Protein AF-0000000085168823 (afdb_homodimer)

Organism: Herbaspirillum seropedicae (strain SmR1) (NCBI:txid757424)

Radius of gyration: 18.85 Å; Cα contacts (8 Å, |Δi|>4): 279; chains: 2; bounding box: 40×64×38 Å

Sequence (236 aa):
MGKNKRPADIYLRFLQLAEALRGLPALPSLDPLEDRILAFIARAGQEQQRLSVRDLMAQSEFGSPAMLHTRLKSMREKGWIVLADTEDPRRKQVELSQAAWLHFDKLSKCLVQATRDKMGKNKRPADIYLRFLQLAEALRGLPALPSLDPLEDRILAFIARAGQEQQRLSVRDLMAQSEFGSPAMLHTRLKSMREKGWIVLADTEDPRRKQVELSQAAWLHFDKLSKCLVQATRDK

Secondary structure (DSSP, 8-state):
------THHHHHHHHHHHHHHHTSTTSPPPPHHHHHHHHHHHHHHHTT---BHHHHHT-GGG--HHHHHHHHHHHHHHTSEEEEE-SSTT-EEEEE-HHHHHHHHHHHHHHHHHHH--/------THHHHHHHHHHHHHHHTSTTSPPPPHHHHHHHHHHHHHHHTT---BHHHHHT-GGG--HHHHHHHHHHHHHHTSEEEEE-SSTT-EEEEE-HHHHHHHHHHHHHHHHHHH--

Structure (mmCIF, N/CA/C/O backbone):
data_AF-0000000085168823-model_v1
#
loop_
_entity.id
_entity.type
_entity.pdbx_desc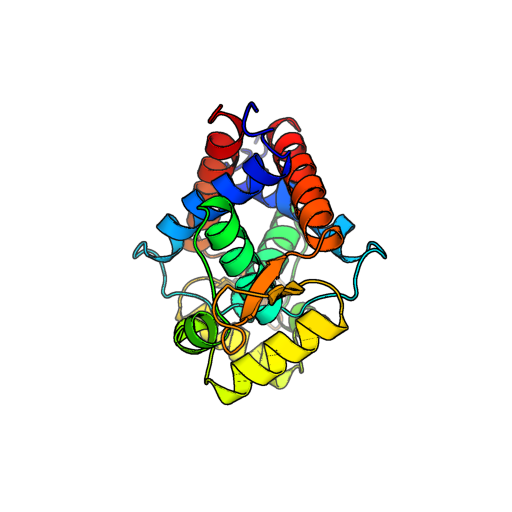ription
1 polymer 'MarR family transcriptional regulator'
#
loop_
_atom_site.group_PDB
_atom_site.id
_atom_site.type_symbol
_atom_site.label_atom_id
_atom_site.label_alt_id
_atom_site.label_comp_id
_atom_site.label_asym_id
_atom_site.label_entity_id
_atom_site.label_seq_id
_atom_site.pdbx_PDB_ins_code
_atom_site.Cartn_x
_atom_site.Cartn_y
_atom_site.Cartn_z
_atom_site.occupancy
_atom_site.B_iso_or_equiv
_atom_site.auth_seq_id
_atom_site.auth_comp_id
_atom_site.auth_asym_id
_atom_site.auth_atom_id
_atom_site.pdbx_PDB_model_num
ATOM 1 N N . MET A 1 1 ? 18.828 26.891 6.582 1 28.36 1 MET A N 1
ATOM 2 C CA . MET A 1 1 ? 18.734 25.688 7.402 1 28.36 1 MET A CA 1
ATOM 3 C C . MET A 1 1 ? 18.531 24.453 6.531 1 28.36 1 MET A C 1
ATOM 5 O O . MET A 1 1 ? 17.656 24.422 5.676 1 28.36 1 MET A O 1
ATOM 9 N N . GLY A 1 2 ? 19.516 23.766 6.23 1 36.59 2 GLY A N 1
ATOM 10 C CA . GLY A 1 2 ? 19.594 22.688 5.258 1 36.59 2 GLY A CA 1
ATOM 11 C C . GLY A 1 2 ? 18.422 21.734 5.32 1 36.59 2 GLY A C 1
ATOM 12 O O . GLY A 1 2 ? 17.984 21.359 6.406 1 36.59 2 GLY A O 1
ATOM 13 N N . LYS A 1 3 ? 17.438 21.844 4.484 1 44.84 3 LYS A N 1
ATOM 14 C CA . LYS A 1 3 ? 16.234 21.031 4.527 1 44.84 3 LYS A CA 1
ATOM 15 C C . LYS A 1 3 ? 16.531 19.641 5.07 1 44.84 3 LYS A C 1
ATOM 17 O O . LYS A 1 3 ? 17.312 18.891 4.48 1 44.84 3 LYS A O 1
ATOM 22 N N . ASN A 1 4 ? 16.844 19.484 6.258 1 46.94 4 ASN A N 1
ATOM 23 C CA . ASN A 1 4 ? 17.141 18.25 6.965 1 46.94 4 ASN A CA 1
ATOM 24 C C . ASN A 1 4 ? 16.312 17.078 6.43 1 46.94 4 ASN A C 1
ATOM 26 O O . ASN A 1 4 ? 15.086 17.078 6.559 1 46.94 4 ASN A O 1
ATOM 30 N N . LYS A 1 5 ? 16.781 16.5 5.34 1 60.81 5 LYS A N 1
ATOM 31 C CA . LYS A 1 5 ? 16.219 15.344 4.656 1 60.81 5 LYS A CA 1
ATOM 32 C C . LYS A 1 5 ? 15.742 14.289 5.652 1 60.81 5 LYS A C 1
ATOM 34 O O . LYS A 1 5 ? 16.531 13.781 6.453 1 60.81 5 LYS A O 1
ATOM 39 N N . ARG A 1 6 ? 14.508 14.359 5.992 1 71.31 6 ARG A N 1
ATOM 40 C CA . ARG A 1 6 ? 13.977 13.344 6.895 1 71.31 6 ARG A CA 1
ATOM 41 C C . ARG A 1 6 ? 14.094 11.953 6.285 1 71.31 6 ARG A C 1
ATOM 43 O O . ARG A 1 6 ? 14.039 11.797 5.062 1 71.31 6 ARG A O 1
ATOM 50 N N . PRO A 1 7 ? 14.648 10.977 7.07 1 71.38 7 PRO A N 1
ATOM 51 C CA . PRO A 1 7 ? 14.68 9.586 6.609 1 71.38 7 PRO A CA 1
ATOM 52 C C . PRO A 1 7 ? 13.398 9.18 5.875 1 71.38 7 PRO A C 1
ATOM 54 O O . PRO A 1 7 ? 13.453 8.414 4.914 1 71.38 7 PRO A O 1
ATOM 57 N N . ALA A 1 8 ? 12.391 9.891 6.133 1 82.62 8 ALA A N 1
ATOM 58 C CA . ALA A 1 8 ? 11.125 9.602 5.473 1 82.62 8 ALA A CA 1
ATOM 59 C C . ALA A 1 8 ? 11.203 9.906 3.979 1 82.62 8 ALA A C 1
ATOM 61 O O . ALA A 1 8 ? 10.391 9.406 3.195 1 82.62 8 ALA A O 1
ATOM 62 N N . ASP A 1 9 ? 12.227 10.555 3.623 1 88.88 9 ASP A N 1
ATOM 63 C CA . ASP A 1 9 ? 12.336 11.047 2.254 1 88.88 9 ASP A CA 1
ATOM 64 C C . ASP A 1 9 ? 12.539 9.898 1.27 1 88.88 9 ASP A C 1
ATOM 66 O O . ASP A 1 9 ? 12.023 9.938 0.151 1 88.88 9 ASP A O 1
ATOM 70 N N . ILE A 1 10 ? 13.211 8.875 1.727 1 93.56 10 ILE A N 1
ATOM 71 C CA . ILE A 1 10 ? 13.5 7.773 0.808 1 93.56 10 ILE A CA 1
ATOM 72 C C . ILE A 1 10 ? 12.203 7.039 0.461 1 93.56 10 ILE A C 1
ATOM 74 O O . ILE A 1 10 ? 11.945 6.75 -0.708 1 93.56 10 ILE A O 1
ATOM 78 N N . TYR A 1 11 ? 11.438 6.762 1.446 1 95.5 11 TYR A N 1
ATOM 79 C CA . TYR A 1 11 ? 10.18 6.062 1.217 1 95.5 11 TYR A CA 1
ATOM 80 C C . TYR A 1 11 ? 9.227 6.91 0.381 1 95.5 11 TYR A C 1
ATOM 82 O O . TYR A 1 11 ? 8.523 6.387 -0.49 1 95.5 11 TYR A O 1
ATOM 90 N N . LEU A 1 12 ? 9.188 8.18 0.653 1 94.31 12 LEU A N 1
ATOM 91 C CA . LEU A 1 12 ? 8.281 9.055 -0.09 1 94.31 12 LEU A CA 1
ATOM 92 C C . LEU A 1 12 ? 8.719 9.172 -1.546 1 94.31 12 LEU A C 1
ATOM 94 O O . LEU A 1 12 ? 7.883 9.297 -2.441 1 94.31 12 LEU A O 1
ATOM 98 N N . ARG A 1 13 ? 10.008 9.133 -1.802 1 93.94 13 ARG A N 1
ATOM 99 C CA . ARG A 1 13 ? 10.5 9.086 -3.174 1 93.94 13 ARG A CA 1
ATOM 100 C C . ARG A 1 13 ? 10.047 7.809 -3.877 1 93.94 13 ARG A C 1
ATOM 102 O O . ARG A 1 13 ? 9.648 7.844 -5.043 1 93.94 13 ARG A O 1
ATOM 109 N N . PHE A 1 14 ? 10.172 6.738 -3.131 1 96.06 14 PHE A N 1
ATOM 110 C CA . PHE A 1 14 ? 9.672 5.48 -3.678 1 96.06 14 PHE A CA 1
ATOM 111 C C . PHE A 1 14 ? 8.203 5.602 -4.059 1 96.06 14 PHE A C 1
ATOM 113 O O . PHE A 1 14 ? 7.797 5.172 -5.145 1 96.06 14 PHE A O 1
ATOM 120 N N . LEU A 1 15 ? 7.402 6.168 -3.178 1 94.5 15 LEU A N 1
ATOM 121 C CA . LEU A 1 15 ? 5.973 6.32 -3.434 1 94.5 15 LEU A CA 1
ATOM 122 C C . LEU A 1 15 ? 5.73 7.145 -4.695 1 94.5 15 LEU A C 1
ATOM 124 O O . LEU A 1 15 ? 4.828 6.836 -5.477 1 94.5 15 LEU A O 1
ATOM 128 N N . GLN A 1 16 ? 6.5 8.125 -4.883 1 91.69 16 GLN A N 1
ATOM 129 C CA . GLN A 1 16 ? 6.379 8.977 -6.062 1 91.69 16 GLN A CA 1
ATOM 130 C C . GLN A 1 16 ? 6.699 8.203 -7.336 1 91.69 16 GLN A C 1
ATOM 132 O O . GLN A 1 16 ? 5.969 8.297 -8.328 1 91.69 16 GLN A O 1
ATOM 137 N N . LEU A 1 17 ? 7.742 7.445 -7.27 1 92.38 17 LEU A N 1
ATOM 138 C CA . LEU A 1 17 ? 8.148 6.648 -8.422 1 92.38 17 LEU A CA 1
ATOM 139 C C . LEU A 1 17 ? 7.117 5.562 -8.719 1 92.38 17 LEU A C 1
ATOM 141 O O . LEU A 1 17 ? 6.793 5.305 -9.883 1 92.38 17 LEU A O 1
ATOM 145 N N . ALA A 1 18 ? 6.59 4.945 -7.645 1 92.75 18 ALA A N 1
ATOM 146 C CA . ALA A 1 18 ? 5.613 3.867 -7.785 1 92.75 18 ALA A CA 1
ATOM 147 C C . ALA A 1 18 ? 4.285 4.395 -8.32 1 92.75 18 ALA A C 1
ATOM 149 O O . ALA A 1 18 ? 3.566 3.682 -9.023 1 92.75 18 ALA A O 1
ATOM 150 N N . GLU A 1 19 ? 3.924 5.648 -7.988 1 87.62 19 GLU A N 1
ATOM 151 C CA . GLU A 1 19 ? 2.684 6.25 -8.461 1 87.62 19 GLU A CA 1
ATOM 152 C C . GLU A 1 19 ? 2.67 6.355 -9.984 1 87.62 19 GLU A C 1
ATOM 154 O O . GLU A 1 19 ? 1.621 6.199 -10.617 1 87.62 19 GLU A O 1
ATOM 159 N N . ALA A 1 20 ? 3.742 6.586 -10.523 1 81.81 20 ALA A N 1
ATOM 160 C CA . ALA A 1 20 ? 3.859 6.688 -11.977 1 81.81 20 ALA A CA 1
ATOM 161 C C . ALA A 1 20 ? 3.551 5.352 -12.648 1 81.81 20 ALA A C 1
ATOM 163 O O . ALA A 1 20 ? 3.102 5.316 -13.797 1 81.81 20 ALA A O 1
ATOM 164 N N . LEU A 1 21 ? 3.695 4.258 -11.867 1 84.25 21 LEU A N 1
ATOM 165 C CA . LEU A 1 21 ? 3.436 2.924 -12.398 1 84.25 21 LEU A CA 1
ATOM 166 C C . LEU A 1 21 ? 1.939 2.625 -12.414 1 84.25 21 LEU A C 1
ATOM 168 O O . LEU A 1 21 ? 1.467 1.826 -13.227 1 84.25 21 LEU A O 1
ATOM 172 N N . ARG A 1 22 ? 1.152 3.182 -11.43 1 75 22 ARG A N 1
ATOM 173 C CA . ARG A 1 22 ? -0.281 2.928 -11.328 1 75 22 ARG A CA 1
ATOM 174 C C . ARG A 1 22 ? -1.002 3.359 -12.602 1 75 22 ARG A C 1
ATOM 176 O O . ARG A 1 22 ? -2.029 2.783 -12.969 1 75 22 ARG A O 1
ATOM 183 N N . GLY A 1 23 ? -0.487 4.176 -13.359 1 66.62 23 GLY A N 1
ATOM 184 C CA . GLY A 1 23 ? -1.082 4.668 -14.594 1 66.62 23 GLY A CA 1
ATOM 185 C C . GLY A 1 23 ? -0.667 3.867 -15.812 1 66.62 23 GLY A C 1
ATOM 186 O O . GLY A 1 23 ? -1.175 4.094 -16.906 1 66.62 23 GLY A O 1
ATOM 187 N N . LEU A 1 24 ? 0.184 3.025 -15.539 1 66.19 24 LEU A N 1
ATOM 188 C CA . LEU A 1 24 ? 0.707 2.338 -16.719 1 66.19 24 LEU A CA 1
ATOM 189 C C . LEU A 1 24 ? -0.168 1.145 -17.078 1 66.19 24 LEU A C 1
ATOM 191 O O . LEU A 1 24 ? -0.741 0.497 -16.203 1 66.19 24 LEU A O 1
ATOM 195 N N . PRO A 1 25 ? -0.48 0.997 -18.375 1 62.34 25 PRO A N 1
ATOM 196 C CA . PRO A 1 25 ? -1.461 0.155 -19.062 1 62.34 25 PRO A CA 1
ATOM 197 C C . PRO A 1 25 ? -1.322 -1.323 -18.703 1 62.34 25 PRO A C 1
ATOM 199 O O . PRO A 1 25 ? -2.113 -2.15 -19.172 1 62.34 25 PRO A O 1
ATOM 202 N N . ALA A 1 26 ? -0.456 -1.839 -17.922 1 72.12 26 ALA A N 1
ATOM 203 C CA . ALA A 1 26 ? -0.356 -3.291 -18.031 1 72.12 26 ALA A CA 1
ATOM 204 C C . ALA A 1 26 ? -1.625 -3.969 -17.531 1 72.12 26 ALA A C 1
ATOM 206 O O . ALA A 1 26 ? -2.178 -4.848 -18.188 1 72.12 26 ALA A O 1
ATOM 207 N N . LEU A 1 27 ? -2.232 -3.582 -16.453 1 88.12 27 LEU A N 1
ATOM 208 C CA . LEU A 1 27 ? -3.443 -4.164 -15.891 1 88.12 27 LEU A CA 1
ATOM 209 C C . LEU A 1 27 ? -4.34 -3.086 -15.289 1 88.12 27 LEU A C 1
ATOM 211 O O . LEU A 1 27 ? -3.854 -2.037 -14.859 1 88.12 27 LEU A O 1
ATOM 215 N N . PRO A 1 28 ? -5.668 -3.361 -15.516 1 92.25 28 PRO A N 1
ATOM 216 C CA . PRO A 1 28 ? -6.566 -2.426 -14.836 1 92.25 28 PRO A CA 1
ATOM 217 C C . PRO A 1 28 ? -6.176 -2.189 -13.383 1 92.25 28 PRO A C 1
ATOM 219 O O . PRO A 1 28 ? -5.68 -3.102 -12.719 1 92.25 28 PRO A O 1
ATOM 222 N N . SER A 1 29 ? -6.441 -0.99 -12.906 1 91.12 29 SER A N 1
ATOM 223 C CA . SER A 1 29 ? -6.027 -0.584 -11.562 1 91.12 29 SER A CA 1
ATOM 224 C C . SER A 1 29 ? -6.75 -1.394 -10.492 1 91.12 29 SER A C 1
ATOM 226 O O . SER A 1 29 ? -7.895 -1.807 -10.688 1 91.12 29 SER A O 1
ATOM 228 N N . LEU A 1 30 ? -6.113 -1.561 -9.344 1 93.19 30 LEU A N 1
ATOM 229 C CA . LEU A 1 30 ? -6.672 -2.217 -8.172 1 93.19 30 LEU A CA 1
ATOM 230 C C . LEU A 1 30 ? -7.145 -1.188 -7.148 1 93.19 30 LEU A C 1
ATOM 232 O O . LEU A 1 30 ? -6.562 -0.107 -7.031 1 93.19 30 LEU A O 1
ATOM 236 N N . ASP A 1 31 ? -8.211 -1.521 -6.508 1 93 31 ASP A N 1
ATOM 237 C CA . ASP A 1 31 ? -8.547 -0.678 -5.363 1 93 31 ASP A CA 1
ATOM 238 C C . ASP A 1 31 ? -7.633 -0.968 -4.176 1 93 31 ASP A C 1
ATOM 240 O O . ASP A 1 31 ? -6.793 -1.869 -4.242 1 93 31 ASP A O 1
ATOM 244 N N . PRO A 1 32 ? -7.703 -0.162 -3.135 1 94.69 32 PRO A N 1
ATOM 245 C CA . PRO A 1 32 ? -6.742 -0.297 -2.035 1 94.69 32 PRO A CA 1
ATOM 246 C C . PRO A 1 32 ? -6.773 -1.682 -1.393 1 94.69 32 PRO A C 1
ATOM 248 O O . PRO A 1 32 ? -5.723 -2.234 -1.057 1 94.69 32 PRO A O 1
ATOM 251 N N . LEU A 1 33 ? -7.926 -2.232 -1.172 1 95.62 33 LEU A N 1
ATOM 252 C CA . LEU A 1 33 ? -8.008 -3.562 -0.578 1 95.62 33 LEU A CA 1
ATOM 253 C C . LEU A 1 33 ? -7.391 -4.609 -1.5 1 95.62 33 LEU A C 1
ATOM 255 O O . LEU A 1 33 ? -6.648 -5.48 -1.047 1 95.62 33 LEU A O 1
ATOM 259 N N . GLU A 1 34 ? -7.672 -4.488 -2.74 1 95.81 34 GLU A N 1
ATOM 260 C CA . GLU A 1 34 ? -7.102 -5.406 -3.721 1 95.81 34 GLU A CA 1
ATOM 261 C C . GLU A 1 34 ? -5.578 -5.328 -3.725 1 95.81 34 GLU A C 1
ATOM 263 O O . GLU A 1 34 ? -4.898 -6.344 -3.879 1 95.81 34 GLU A O 1
ATOM 268 N N . ASP A 1 35 ? -5.086 -4.148 -3.551 1 95 35 ASP A N 1
ATOM 269 C CA . ASP A 1 35 ? -3.639 -3.979 -3.473 1 95 35 ASP A CA 1
ATOM 270 C C . ASP A 1 35 ? -3.059 -4.762 -2.297 1 95 35 ASP A C 1
ATOM 272 O O . ASP A 1 35 ? -2.018 -5.406 -2.428 1 95 35 ASP A O 1
ATOM 276 N N . ARG A 1 36 ? -3.689 -4.676 -1.242 1 95.44 36 ARG A N 1
ATOM 277 C CA . ARG A 1 36 ? -3.232 -5.375 -0.046 1 95.44 36 ARG A CA 1
ATOM 278 C C . ARG A 1 36 ? -3.307 -6.887 -0.233 1 95.44 36 ARG A C 1
ATOM 280 O O . ARG A 1 36 ? -2.41 -7.613 0.195 1 95.44 36 ARG A O 1
ATOM 287 N N . ILE A 1 37 ? -4.391 -7.316 -0.806 1 96.88 37 ILE A N 1
ATOM 288 C CA . ILE A 1 37 ? -4.547 -8.742 -1.071 1 96.88 37 ILE A CA 1
ATOM 289 C C . ILE A 1 37 ? -3.441 -9.219 -2.012 1 96.88 37 ILE A C 1
ATOM 291 O O . ILE A 1 37 ? -2.848 -10.273 -1.799 1 96.88 37 ILE A O 1
ATOM 295 N N . LEU A 1 38 ? -3.146 -8.414 -3.041 1 96.25 38 LEU A N 1
ATOM 296 C CA . LEU A 1 38 ? -2.109 -8.766 -4.004 1 96.25 38 LEU A CA 1
ATOM 297 C C . LEU A 1 38 ? -0.758 -8.922 -3.314 1 96.25 38 LEU A C 1
ATOM 299 O O . LEU A 1 38 ? -0.019 -9.867 -3.6 1 96.25 38 LEU A O 1
ATOM 303 N N . ALA A 1 39 ? -0.453 -8.008 -2.438 1 95.38 39 ALA A N 1
ATOM 304 C CA . ALA A 1 39 ? 0.797 -8.078 -1.686 1 95.38 39 ALA A CA 1
ATOM 305 C C . ALA A 1 39 ? 0.861 -9.352 -0.844 1 95.38 39 ALA A C 1
ATOM 307 O O . ALA A 1 39 ? 1.917 -9.977 -0.737 1 95.38 39 ALA A O 1
ATOM 308 N N . PHE A 1 40 ? -0.226 -9.719 -0.291 1 95.38 40 PHE A N 1
ATOM 309 C CA . PHE A 1 40 ? -0.304 -10.93 0.522 1 95.38 40 PHE A CA 1
ATOM 310 C C . PHE A 1 40 ? -0.03 -12.164 -0.321 1 95.38 40 PHE A C 1
ATOM 312 O O . PHE A 1 40 ? 0.754 -13.031 0.074 1 95.38 40 PHE A O 1
ATOM 319 N N . ILE A 1 41 ? -0.646 -12.203 -1.446 1 96.38 41 ILE A N 1
ATOM 320 C CA . ILE A 1 41 ? -0.464 -13.336 -2.355 1 96.38 41 ILE A CA 1
ATOM 321 C C . ILE A 1 41 ? 0.992 -13.398 -2.809 1 96.38 41 ILE A C 1
ATOM 323 O O . ILE A 1 41 ? 1.583 -14.477 -2.867 1 96.38 41 ILE A O 1
ATOM 327 N N . ALA A 1 42 ? 1.5 -12.258 -3.133 1 95.44 42 ALA A N 1
ATOM 328 C CA . ALA A 1 42 ? 2.883 -12.188 -3.594 1 95.44 42 ALA A CA 1
ATOM 329 C C . ALA A 1 42 ? 3.842 -12.719 -2.535 1 95.44 42 ALA A C 1
ATOM 331 O O . ALA A 1 42 ? 4.75 -13.5 -2.844 1 95.44 42 ALA A O 1
ATOM 332 N N . ARG A 1 43 ? 3.623 -12.328 -1.326 1 93.06 43 ARG A N 1
ATOM 333 C CA . ARG A 1 43 ? 4.48 -12.773 -0.233 1 93.06 43 ARG A CA 1
ATOM 334 C C . ARG A 1 43 ? 4.367 -14.281 -0.025 1 93.06 43 ARG A C 1
ATOM 336 O O . ARG A 1 43 ? 5.371 -14.961 0.203 1 93.06 43 ARG A O 1
ATOM 343 N N . ALA A 1 44 ? 3.16 -14.773 -0.047 1 92.12 44 ALA A N 1
ATOM 344 C CA . ALA A 1 44 ? 2.961 -16.219 0.086 1 92.12 44 ALA A CA 1
ATOM 345 C C . ALA A 1 44 ? 3.688 -16.969 -1.021 1 92.12 44 ALA A C 1
ATOM 347 O O . ALA A 1 44 ? 4.289 -18.031 -0.774 1 92.12 44 ALA A O 1
ATOM 348 N N . GLY A 1 45 ? 3.609 -16.453 -2.236 1 88.19 45 GLY A N 1
ATOM 349 C CA . GLY A 1 45 ? 4.301 -17.062 -3.363 1 88.19 45 GLY A CA 1
ATOM 350 C C . GLY A 1 45 ? 5.812 -17.047 -3.211 1 88.19 45 GLY A C 1
ATOM 351 O O . GLY A 1 45 ? 6.477 -18.031 -3.531 1 88.19 45 GLY A O 1
ATOM 352 N N . GLN A 1 46 ? 6.281 -15.945 -2.777 1 85.19 46 GLN A N 1
ATOM 353 C CA . GLN A 1 46 ? 7.719 -15.836 -2.551 1 85.19 46 GLN A CA 1
ATOM 354 C C . GLN A 1 46 ? 8.203 -16.875 -1.542 1 85.19 46 GLN A C 1
ATOM 356 O O . GLN A 1 46 ? 9.305 -17.406 -1.666 1 85.19 46 GLN A O 1
ATOM 361 N N . GLU A 1 47 ? 7.375 -17.156 -0.556 1 86.31 47 GLU A N 1
ATOM 362 C CA . GLU A 1 47 ? 7.707 -18.125 0.479 1 86.31 47 GLU A CA 1
ATOM 363 C C . GLU A 1 47 ? 7.344 -19.547 0.041 1 86.31 47 GLU A C 1
ATOM 365 O O . GLU A 1 47 ? 7.379 -20.469 0.845 1 86.31 47 GLU A O 1
ATOM 370 N N . GLN A 1 48 ? 6.918 -19.688 -1.152 1 85.38 48 GLN A N 1
ATOM 371 C CA . GLN A 1 48 ? 6.527 -20.969 -1.732 1 85.38 48 GLN A CA 1
ATOM 372 C C . GLN A 1 48 ? 5.398 -21.609 -0.931 1 85.38 48 GLN A C 1
ATOM 374 O O . GLN A 1 48 ? 5.395 -22.828 -0.729 1 85.38 48 GLN A O 1
ATOM 379 N N . GLN A 1 49 ? 4.633 -20.797 -0.423 1 88.06 49 GLN A N 1
ATOM 380 C CA . GLN A 1 49 ? 3.447 -21.281 0.278 1 88.06 49 GLN A CA 1
ATOM 381 C C . GLN A 1 49 ? 2.266 -21.422 -0.676 1 88.06 49 GLN A C 1
ATOM 383 O O . GLN A 1 49 ? 1.979 -20.516 -1.458 1 88.06 49 GLN A O 1
ATOM 388 N N . ARG A 1 50 ? 1.716 -22.578 -0.59 1 87.5 50 ARG A N 1
ATOM 389 C CA . ARG A 1 50 ? 0.493 -22.781 -1.362 1 87.5 50 ARG A CA 1
ATOM 390 C C . ARG A 1 50 ? -0.671 -22 -0.746 1 87.5 50 ARG A C 1
ATOM 392 O O . ARG A 1 50 ? -0.882 -22.062 0.468 1 87.5 50 ARG A O 1
ATOM 399 N N . LEU A 1 51 ? -1.298 -21.234 -1.585 1 93.94 51 LEU A N 1
ATOM 400 C CA . LEU A 1 51 ? -2.422 -20.406 -1.138 1 93.94 51 LEU A CA 1
ATOM 401 C C . LEU A 1 51 ? -3.678 -20.719 -1.945 1 93.94 51 LEU A C 1
ATOM 403 O O . LEU A 1 51 ? -3.771 -20.359 -3.121 1 93.94 51 LEU A O 1
ATOM 407 N N . SER A 1 52 ? -4.594 -21.469 -1.3 1 93.56 52 SER A N 1
ATOM 408 C CA . SER A 1 52 ? -5.855 -21.766 -1.966 1 93.56 52 SER A CA 1
ATOM 409 C C . SER A 1 52 ? -6.863 -20.641 -1.796 1 93.56 52 SER A C 1
ATOM 411 O O . SER A 1 52 ? -6.672 -19.75 -0.962 1 93.56 52 SER A O 1
ATOM 413 N N . VAL A 1 53 ? -7.875 -20.719 -2.615 1 93.5 53 VAL A N 1
ATOM 414 C CA . VAL A 1 53 ? -8.977 -19.766 -2.465 1 93.5 53 VAL A CA 1
ATOM 415 C C . VAL A 1 53 ? -9.531 -19.844 -1.046 1 93.5 53 VAL A C 1
ATOM 417 O O . VAL A 1 53 ? -9.773 -18.812 -0.408 1 93.5 53 VAL A O 1
ATOM 420 N N . ARG A 1 54 ? -9.609 -21.031 -0.542 1 91.88 54 ARG A N 1
ATOM 421 C CA . ARG A 1 54 ? -10.133 -21.25 0.805 1 91.88 54 ARG A CA 1
ATOM 422 C C . ARG A 1 54 ? -9.219 -20.625 1.851 1 91.88 54 ARG A C 1
ATOM 424 O O . ARG A 1 54 ? -9.695 -20.047 2.832 1 91.88 54 ARG A O 1
ATOM 431 N N . ASP A 1 55 ? -7.883 -20.797 1.644 1 93.31 55 ASP A N 1
ATOM 432 C CA . ASP A 1 55 ? -6.91 -20.188 2.541 1 93.31 55 ASP A CA 1
ATOM 433 C C . ASP A 1 55 ? -7.09 -18.672 2.586 1 93.31 55 ASP A C 1
ATOM 435 O O . ASP A 1 55 ? -7.031 -18.062 3.656 1 93.31 55 ASP A O 1
ATOM 439 N N . LEU A 1 56 ? -7.316 -18.031 1.432 1 94.38 56 LEU A N 1
ATOM 440 C CA . LEU A 1 56 ? -7.473 -16.578 1.34 1 94.38 56 LEU A CA 1
ATOM 441 C C . LEU A 1 56 ? -8.773 -16.141 2.002 1 94.38 56 LEU A C 1
ATOM 443 O O . LEU A 1 56 ? -8.789 -15.141 2.729 1 94.38 56 LEU A O 1
ATOM 447 N N . MET A 1 57 ? -9.781 -16.938 1.828 1 93.5 57 MET A N 1
ATOM 448 C CA . MET A 1 57 ? -11.086 -16.578 2.371 1 93.5 57 MET A CA 1
ATOM 449 C C . MET A 1 57 ? -11.086 -16.672 3.895 1 93.5 57 MET A C 1
ATOM 451 O O . MET A 1 57 ? -11.93 -16.062 4.559 1 93.5 57 MET A O 1
ATOM 455 N N . ALA A 1 58 ? -10.117 -17.438 4.426 1 93.81 58 ALA A N 1
ATOM 456 C CA . ALA A 1 58 ? -10.008 -17.609 5.871 1 93.81 58 ALA A CA 1
ATOM 457 C C . ALA A 1 58 ? -9.312 -16.406 6.508 1 93.81 58 ALA A C 1
ATOM 459 O O . ALA A 1 58 ? -9.281 -16.281 7.734 1 93.81 58 ALA A O 1
ATOM 460 N N . GLN A 1 59 ? -8.734 -15.516 5.645 1 94.44 59 GLN A N 1
ATOM 461 C CA . GLN A 1 59 ? -8.07 -14.312 6.148 1 94.44 59 GLN A CA 1
ATOM 462 C C . GLN A 1 59 ? -9.094 -13.227 6.484 1 94.44 59 GLN A C 1
ATOM 464 O O . GLN A 1 59 ? -9.469 -12.438 5.621 1 94.44 59 GLN A O 1
ATOM 469 N N . SER A 1 60 ? -9.406 -13.102 7.746 1 93.44 60 SER A N 1
ATOM 470 C CA . SER A 1 60 ? -10.477 -12.219 8.195 1 93.44 60 SER A CA 1
ATOM 471 C C . SER A 1 60 ? -10.078 -10.75 8.062 1 93.44 60 SER A C 1
ATOM 473 O O . SER A 1 60 ? -10.938 -9.867 7.988 1 93.44 60 SER A O 1
ATOM 475 N N . GLU A 1 61 ? -8.836 -10.492 7.969 1 91.5 61 GLU A N 1
ATOM 476 C CA . GLU A 1 61 ? -8.352 -9.117 7.902 1 91.5 61 GLU A CA 1
ATOM 477 C C . GLU A 1 61 ? -8.734 -8.461 6.582 1 91.5 61 GLU A C 1
ATOM 479 O O . GLU A 1 61 ? -8.711 -7.234 6.461 1 91.5 61 GLU A O 1
ATOM 484 N N . PHE A 1 62 ? -9.164 -9.305 5.598 1 94.62 62 PHE A N 1
ATOM 485 C CA . PHE A 1 62 ? -9.484 -8.758 4.285 1 94.62 62 PHE A CA 1
ATOM 486 C C . PHE A 1 62 ? -10.992 -8.609 4.109 1 94.62 62 PHE A C 1
ATOM 488 O O . PHE A 1 62 ? -11.453 -8.086 3.094 1 94.62 62 PHE A O 1
ATOM 495 N N . GLY A 1 63 ? -11.734 -9.039 5 1 93.88 63 GLY A N 1
ATOM 496 C CA . GLY A 1 63 ? -13.18 -8.93 4.891 1 93.88 63 GLY A CA 1
ATOM 497 C C . GLY A 1 63 ? -13.891 -10.266 5.031 1 93.88 63 GLY A C 1
ATOM 498 O O . GLY A 1 63 ? -13.258 -11.281 5.352 1 93.88 63 GLY A O 1
ATOM 499 N N . SER A 1 64 ? -15.188 -10.211 4.816 1 95.06 64 SER A N 1
ATOM 500 C CA . SER A 1 64 ? -15.984 -11.43 4.867 1 95.06 64 SER A CA 1
ATOM 501 C C . SER A 1 64 ? -15.664 -12.352 3.689 1 95.06 64 SER A C 1
ATOM 503 O O . SER A 1 64 ? -15.195 -11.891 2.65 1 95.06 64 SER A O 1
ATOM 505 N N . PRO A 1 65 ? -15.922 -13.617 3.877 1 94.25 65 PRO A N 1
ATOM 506 C CA . PRO A 1 65 ? -15.703 -14.539 2.758 1 94.25 65 PRO A CA 1
ATOM 507 C C . PRO A 1 65 ? -16.422 -14.094 1.481 1 94.25 65 PRO A C 1
ATOM 509 O O . PRO A 1 65 ? -15.844 -14.172 0.392 1 94.25 65 PRO A O 1
ATOM 512 N N . ALA A 1 66 ? -17.641 -13.602 1.627 1 92.81 66 ALA A N 1
ATOM 513 C CA . ALA A 1 66 ? -18.391 -13.148 0.454 1 92.81 66 ALA A CA 1
ATOM 514 C C . ALA A 1 66 ? -17.688 -11.961 -0.21 1 92.81 66 ALA A C 1
ATOM 516 O O . ALA A 1 66 ? -17.578 -11.906 -1.438 1 92.81 66 ALA A O 1
ATOM 517 N N . MET A 1 67 ? -17.141 -11.008 0.555 1 93.62 67 MET A N 1
ATOM 518 C CA . MET A 1 67 ? -16.422 -9.852 0.041 1 93.62 67 MET A CA 1
ATOM 519 C C . MET A 1 67 ? -15.133 -10.289 -0.654 1 93.62 67 MET A C 1
ATOM 521 O O . MET A 1 67 ? -14.812 -9.797 -1.74 1 93.62 67 MET A O 1
ATOM 525 N N . LEU A 1 68 ? -14.5 -11.227 -0.053 1 95.44 68 LEU A N 1
ATOM 526 C CA . LEU A 1 68 ? -13.234 -11.703 -0.599 1 95.44 68 LEU A CA 1
ATOM 527 C C . LEU A 1 68 ? -13.453 -12.445 -1.913 1 95.44 68 LEU A C 1
ATOM 529 O O . LEU A 1 68 ? -12.656 -12.328 -2.84 1 95.44 68 LEU A O 1
ATOM 533 N N . HIS A 1 69 ? -14.469 -13.227 -1.95 1 94.62 69 HIS A N 1
ATOM 534 C CA . HIS A 1 69 ? -14.773 -13.93 -3.189 1 94.62 69 HIS A CA 1
ATOM 535 C C . HIS A 1 69 ? -14.961 -12.961 -4.348 1 94.62 69 HIS A C 1
ATOM 537 O O . HIS A 1 69 ? -14.414 -13.164 -5.43 1 94.62 69 HIS A O 1
ATOM 543 N N . THR A 1 70 ? -15.727 -11.914 -4.047 1 96.19 70 THR A N 1
ATOM 544 C CA . THR A 1 70 ? -15.984 -10.891 -5.055 1 96.19 70 THR A CA 1
ATOM 545 C C . THR A 1 70 ? -14.688 -10.195 -5.465 1 96.19 70 THR A C 1
ATOM 547 O O . THR A 1 70 ? -14.461 -9.953 -6.648 1 96.19 70 THR A O 1
ATOM 550 N N . ARG A 1 71 ? -13.836 -9.914 -4.539 1 96.75 71 ARG A N 1
ATOM 551 C CA . ARG A 1 71 ? -12.578 -9.234 -4.828 1 96.75 71 ARG A CA 1
ATOM 552 C C . ARG A 1 71 ? -11.633 -10.133 -5.617 1 96.75 71 ARG A C 1
ATOM 554 O O . ARG A 1 71 ? -10.961 -9.68 -6.543 1 96.75 71 ARG A O 1
ATOM 561 N N . LEU A 1 72 ? -11.602 -11.43 -5.27 1 96.88 72 LEU A N 1
ATOM 562 C CA . LEU A 1 72 ? -10.75 -12.367 -6 1 96.88 72 LEU A CA 1
ATOM 563 C C . LEU A 1 72 ? -11.219 -12.516 -7.441 1 96.88 72 LEU A C 1
ATOM 565 O O . LEU A 1 72 ? -10.406 -12.578 -8.359 1 96.88 72 LEU A O 1
ATOM 569 N N . LYS A 1 73 ? -12.508 -12.555 -7.559 1 97.06 73 LYS A N 1
ATOM 570 C CA . LYS A 1 73 ? -13.062 -12.602 -8.906 1 97.06 73 LYS A CA 1
ATOM 571 C C . LYS A 1 73 ? -12.672 -11.367 -9.711 1 97.06 73 LYS A C 1
ATOM 573 O O . LYS A 1 73 ? -12.234 -11.469 -10.859 1 97.06 73 LYS A O 1
ATOM 578 N N . SER A 1 74 ? -12.82 -10.211 -9.156 1 97.44 74 SER A N 1
ATOM 579 C CA . SER A 1 74 ? -12.445 -8.945 -9.789 1 97.44 74 SER A CA 1
ATOM 580 C C . SER A 1 74 ? -10.969 -8.945 -10.18 1 97.44 74 SER A C 1
ATOM 582 O O . SER A 1 74 ? -10.617 -8.586 -11.305 1 97.44 74 SER A O 1
ATOM 584 N N . MET A 1 75 ? -10.125 -9.391 -9.289 1 97 75 MET A N 1
ATOM 585 C CA . MET A 1 75 ? -8.68 -9.406 -9.516 1 97 75 MET A CA 1
ATOM 586 C C . MET A 1 75 ? -8.312 -10.375 -10.633 1 97 75 MET A C 1
ATOM 588 O O . MET A 1 75 ? -7.406 -10.109 -11.422 1 97 75 MET A O 1
ATOM 592 N N . ARG A 1 76 ? -8.977 -11.469 -10.68 1 97.25 76 ARG A N 1
ATOM 593 C CA . ARG A 1 76 ? -8.758 -12.445 -11.742 1 97.25 76 ARG A CA 1
ATOM 594 C C . ARG A 1 76 ? -9.18 -11.875 -13.094 1 97.25 76 ARG A C 1
ATOM 596 O O . ARG A 1 76 ? -8.453 -12 -14.086 1 97.25 76 ARG A O 1
ATOM 603 N N . GLU A 1 77 ? -10.328 -11.234 -13.148 1 97.06 77 GLU A N 1
ATOM 604 C CA . GLU A 1 77 ? -10.836 -10.625 -14.383 1 97.06 77 GLU A CA 1
ATOM 605 C C . GLU A 1 77 ? -9.914 -9.508 -14.867 1 97.06 77 GLU A C 1
ATOM 607 O O . GLU A 1 77 ? -9.742 -9.32 -16.062 1 97.06 77 GLU A O 1
ATOM 612 N N . LYS A 1 78 ? -9.32 -8.797 -13.93 1 95.56 78 LYS A N 1
ATOM 613 C CA . LYS A 1 78 ? -8.406 -7.707 -14.258 1 95.56 78 LYS A CA 1
ATOM 614 C C . LYS A 1 78 ? -7.051 -8.242 -14.719 1 95.56 78 LYS A C 1
ATOM 616 O O . LYS A 1 78 ? -6.234 -7.5 -15.266 1 95.56 78 LYS A O 1
ATOM 621 N N . GLY A 1 79 ? -6.785 -9.547 -14.391 1 96.12 79 GLY A N 1
ATOM 622 C CA . GLY A 1 79 ? -5.582 -10.18 -14.906 1 96.12 79 GLY A CA 1
ATOM 623 C C . GLY A 1 79 ? -4.434 -10.172 -13.914 1 96.12 79 GLY A C 1
ATOM 624 O O . GLY A 1 79 ? -3.293 -10.461 -14.273 1 96.12 79 GLY A O 1
ATOM 625 N N . TRP A 1 80 ? -4.676 -9.883 -12.625 1 96.31 80 TRP A N 1
ATOM 626 C CA . TRP A 1 80 ? -3.619 -9.766 -11.625 1 96.31 80 TRP A CA 1
ATOM 627 C C . TRP A 1 80 ? -3.293 -11.133 -11.023 1 96.31 80 TRP A C 1
ATOM 629 O O . TRP A 1 80 ? -2.166 -11.367 -10.578 1 96.31 80 TRP A O 1
ATOM 639 N N . ILE A 1 81 ? -4.27 -12.008 -10.992 1 97.25 81 ILE A N 1
ATOM 640 C CA . ILE A 1 81 ? -4.059 -13.328 -10.391 1 97.25 81 ILE A CA 1
ATOM 641 C C . ILE A 1 81 ? -4.621 -14.406 -11.32 1 97.25 81 ILE A C 1
ATOM 643 O O . ILE A 1 81 ? -5.438 -14.117 -12.195 1 97.25 81 ILE A O 1
ATOM 647 N N . VAL A 1 82 ? -4.109 -15.578 -11.141 1 96.69 82 VAL A N 1
ATOM 648 C CA . VAL A 1 82 ? -4.578 -16.766 -11.867 1 96.69 82 VAL A CA 1
ATOM 649 C C . VAL A 1 82 ? -4.844 -17.891 -10.891 1 96.69 82 VAL A C 1
ATOM 651 O O . VAL A 1 82 ? -4.27 -17.938 -9.797 1 96.69 82 VAL A O 1
ATOM 654 N N . LEU A 1 83 ? -5.754 -18.719 -11.203 1 93.69 83 LEU A N 1
ATOM 655 C CA . LEU A 1 83 ? -6.02 -19.922 -10.438 1 93.69 83 LEU A CA 1
ATOM 656 C C . LEU A 1 83 ? -5.348 -21.141 -11.086 1 93.69 83 LEU A C 1
ATOM 658 O O . LEU A 1 83 ? -5.688 -21.5 -12.211 1 93.69 83 LEU A O 1
ATOM 662 N N . ALA A 1 84 ? -4.355 -21.625 -10.375 1 90.56 84 ALA A N 1
ATOM 663 C CA . ALA A 1 84 ? -3.6 -22.766 -10.891 1 90.56 84 ALA A CA 1
ATOM 664 C C . ALA A 1 84 ? -4.152 -24.078 -10.352 1 90.56 84 ALA A C 1
ATOM 666 O O . ALA A 1 84 ? -4.645 -24.141 -9.227 1 90.56 84 ALA A O 1
ATOM 667 N N . ASP A 1 85 ? -4.059 -25.094 -11.109 1 85.88 85 ASP A N 1
ATOM 668 C CA . ASP A 1 85 ? -4.535 -26.406 -10.727 1 85.88 85 ASP A CA 1
ATOM 669 C C . ASP A 1 85 ? -3.652 -27.016 -9.641 1 85.88 85 ASP A C 1
ATOM 671 O O . ASP A 1 85 ? -2.461 -26.719 -9.555 1 85.88 85 ASP A O 1
ATOM 675 N N . THR A 1 86 ? -4.293 -27.703 -8.789 1 82.56 86 THR A N 1
ATOM 676 C CA . THR A 1 86 ? -3.564 -28.469 -7.781 1 82.56 86 THR A CA 1
ATOM 677 C C . THR A 1 86 ? -3.74 -29.969 -8.016 1 82.56 86 THR A C 1
ATOM 679 O O . THR A 1 86 ? -4.363 -30.391 -8.992 1 82.56 86 THR A O 1
ATOM 682 N N . GLU A 1 87 ? -2.939 -30.719 -7.176 1 81.56 87 GLU 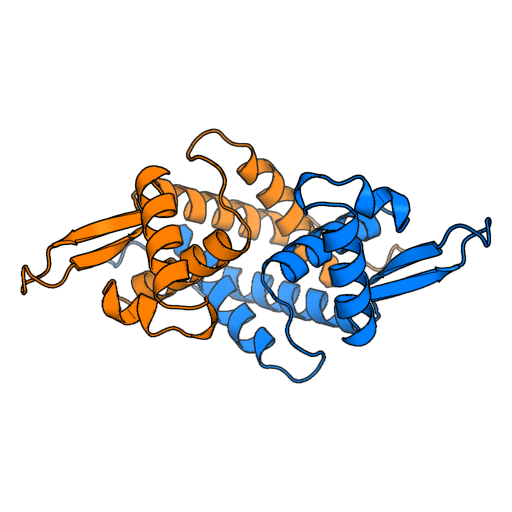A N 1
ATOM 683 C CA . GLU A 1 87 ? -3.129 -32.156 -7.207 1 81.56 87 GLU A CA 1
ATOM 684 C C . GLU A 1 87 ? -4.574 -32.531 -6.902 1 81.56 87 GLU A C 1
ATOM 686 O O . GLU A 1 87 ? -5.09 -33.531 -7.43 1 81.56 87 GLU A O 1
ATOM 691 N N . ASP A 1 88 ? -5.109 -31.812 -6.055 1 77.94 88 ASP A N 1
ATOM 692 C CA . ASP A 1 88 ? -6.543 -31.906 -5.805 1 77.94 88 ASP A CA 1
ATOM 693 C C . ASP A 1 88 ? -7.324 -30.953 -6.699 1 77.94 88 ASP A C 1
ATOM 695 O O . ASP A 1 88 ? -7.293 -29.734 -6.488 1 77.94 88 ASP A O 1
ATOM 699 N N . PRO A 1 89 ? -7.953 -31.547 -7.719 1 73.12 89 PRO A N 1
ATOM 700 C CA . PRO A 1 89 ? -8.641 -30.703 -8.695 1 73.12 89 PRO A CA 1
ATOM 701 C C . PRO A 1 89 ? -9.656 -29.766 -8.047 1 73.12 89 PRO A C 1
ATOM 703 O O . PRO A 1 89 ? -10.023 -28.734 -8.633 1 73.12 89 PRO A O 1
ATOM 706 N N . ARG A 1 90 ? -10.094 -30.188 -6.879 1 76.44 90 ARG A N 1
ATOM 707 C CA . ARG A 1 90 ? -11.094 -29.375 -6.199 1 76.44 90 ARG A CA 1
ATOM 708 C C . ARG A 1 90 ? -10.445 -28.172 -5.508 1 76.44 90 ARG A C 1
ATOM 710 O O . ARG A 1 90 ? -11.125 -27.234 -5.102 1 76.44 90 ARG A O 1
ATOM 717 N N . ARG A 1 91 ? -9.141 -28.203 -5.496 1 84.12 91 ARG A N 1
ATOM 718 C CA . ARG A 1 91 ? -8.422 -27.109 -4.832 1 84.12 91 ARG A CA 1
ATOM 719 C C . ARG A 1 91 ? -7.562 -26.344 -5.828 1 84.12 91 ARG A C 1
ATOM 721 O O . ARG A 1 91 ? -6.715 -26.922 -6.508 1 84.12 91 ARG A O 1
ATOM 728 N N . LYS A 1 92 ? -8.047 -25.078 -6.008 1 90.06 92 LYS A N 1
ATOM 729 C CA . LYS A 1 92 ? -7.23 -24.234 -6.879 1 90.06 92 LYS A CA 1
ATOM 730 C C . LYS A 1 92 ? -6.262 -23.375 -6.066 1 90.06 92 LYS A C 1
ATOM 732 O O . LYS A 1 92 ? -6.605 -22.906 -4.977 1 90.06 92 LYS A O 1
ATOM 737 N N . GLN A 1 93 ? -5.102 -23.219 -6.602 1 93.88 93 GLN A N 1
ATOM 738 C CA . GLN A 1 93 ? -4.105 -22.344 -5.988 1 93.88 93 GLN A CA 1
ATOM 739 C C . GLN A 1 93 ? -4.152 -20.938 -6.598 1 93.88 93 GLN A C 1
ATOM 741 O O . GLN A 1 93 ? -4.285 -20.797 -7.812 1 93.88 93 GLN A O 1
ATOM 746 N N . VAL A 1 94 ? -4.156 -19.969 -5.738 1 96.69 94 VAL A N 1
ATOM 747 C CA . VAL A 1 94 ? -4.125 -18.578 -6.195 1 96.69 94 VAL A CA 1
ATOM 748 C C . VAL A 1 94 ? -2.678 -18.125 -6.395 1 96.69 94 VAL A C 1
ATOM 750 O O . VAL A 1 94 ? -1.856 -18.234 -5.48 1 96.69 94 VAL A O 1
ATOM 753 N N . GLU A 1 95 ? -2.4 -17.656 -7.609 1 95.75 95 GLU A N 1
ATOM 754 C CA . GLU A 1 95 ? -1.054 -17.188 -7.938 1 95.75 95 GLU A CA 1
ATOM 755 C C . GLU A 1 95 ? -1.09 -15.852 -8.664 1 95.75 95 GLU A C 1
ATOM 757 O O . GLU A 1 95 ? -2.1 -15.492 -9.273 1 95.75 95 GLU A O 1
ATOM 762 N N . LEU A 1 96 ? 0.053 -15.164 -8.562 1 95.06 96 LEU A N 1
ATOM 763 C CA . LEU A 1 96 ? 0.191 -13.953 -9.359 1 95.06 96 LEU A CA 1
ATOM 764 C C . LEU A 1 96 ? 0.275 -14.289 -10.844 1 95.06 96 LEU A C 1
ATOM 766 O O . LEU A 1 96 ? 0.894 -15.289 -11.227 1 95.06 96 LEU A O 1
ATOM 770 N N . SER A 1 97 ? -0.374 -13.508 -11.664 1 94.88 97 SER A N 1
ATOM 771 C CA . SER A 1 97 ? -0.138 -13.609 -13.102 1 94.88 97 SER A CA 1
ATOM 772 C C . SER A 1 97 ? 1.27 -13.156 -13.461 1 94.88 97 SER A C 1
ATOM 774 O O . SER A 1 97 ? 1.961 -12.539 -12.648 1 94.88 97 SER A O 1
ATOM 776 N N . GLN A 1 98 ? 1.68 -13.516 -14.688 1 93.19 98 GLN A N 1
ATOM 777 C CA . GLN A 1 98 ? 2.973 -13.047 -15.164 1 93.19 98 GLN A CA 1
ATOM 778 C C . GLN A 1 98 ? 3.029 -11.516 -15.188 1 93.19 98 GLN A C 1
ATOM 780 O O . GLN A 1 98 ? 4.055 -10.93 -14.844 1 93.19 98 GLN A O 1
ATOM 785 N N . ALA A 1 99 ? 1.936 -10.867 -15.594 1 93.5 99 ALA A N 1
ATOM 786 C CA . ALA A 1 99 ? 1.865 -9.406 -15.617 1 93.5 99 ALA A CA 1
ATOM 787 C C . ALA A 1 99 ? 2.004 -8.828 -14.211 1 93.5 99 ALA A C 1
ATOM 789 O O . ALA A 1 99 ? 2.629 -7.785 -14.023 1 93.5 99 ALA A O 1
ATOM 790 N N . ALA A 1 100 ? 1.436 -9.492 -13.242 1 93.88 100 ALA A N 1
ATOM 791 C CA . ALA A 1 100 ? 1.554 -9.055 -11.852 1 93.88 100 ALA A CA 1
ATOM 792 C C . ALA A 1 100 ? 2.998 -9.148 -11.367 1 93.88 100 ALA A C 1
ATOM 794 O O . ALA A 1 100 ? 3.488 -8.25 -10.68 1 93.88 100 ALA A O 1
ATOM 795 N N . TRP A 1 101 ? 3.658 -10.227 -11.766 1 92.81 101 TRP A N 1
ATOM 796 C CA . TRP A 1 101 ? 5.062 -10.367 -11.391 1 92.81 101 TRP A CA 1
ATOM 797 C C . TRP A 1 101 ? 5.906 -9.266 -12.023 1 92.81 101 TRP A C 1
ATOM 799 O O . TRP A 1 101 ? 6.816 -8.727 -11.383 1 92.81 101 TRP A O 1
ATOM 809 N N . LEU A 1 102 ? 5.609 -8.945 -13.195 1 92.19 102 LEU A N 1
ATOM 810 C CA . LEU A 1 102 ? 6.328 -7.867 -13.867 1 92.19 102 LEU A CA 1
ATOM 811 C C . LEU A 1 102 ? 6.094 -6.535 -13.164 1 92.19 102 LEU A C 1
ATOM 813 O O . LEU A 1 102 ? 7 -5.707 -13.078 1 92.19 102 LEU A O 1
ATOM 817 N N . HIS A 1 103 ? 4.875 -6.387 -12.727 1 93.19 103 HIS A N 1
ATOM 818 C CA . HIS A 1 103 ? 4.562 -5.199 -11.945 1 93.19 103 HIS A CA 1
ATOM 819 C C . HIS A 1 103 ? 5.434 -5.121 -10.695 1 93.19 103 HIS A C 1
ATOM 821 O O . HIS A 1 103 ? 5.977 -4.062 -10.375 1 93.19 103 HIS A O 1
ATOM 827 N N . PHE A 1 104 ? 5.637 -6.188 -10.008 1 93.94 104 PHE A N 1
ATOM 828 C CA . PHE A 1 104 ? 6.469 -6.207 -8.812 1 93.94 104 PHE A CA 1
ATOM 829 C C . PHE A 1 104 ? 7.934 -5.977 -9.156 1 93.94 104 PHE A C 1
ATOM 831 O O . PHE A 1 104 ? 8.672 -5.375 -8.383 1 93.94 104 PHE A O 1
ATOM 838 N N . ASP A 1 105 ? 8.305 -6.453 -10.336 1 93.94 105 ASP A N 1
ATOM 839 C CA . ASP A 1 105 ? 9.648 -6.152 -10.812 1 93.94 105 ASP A CA 1
ATOM 840 C C . ASP A 1 105 ? 9.852 -4.648 -10.977 1 93.94 105 ASP A C 1
ATOM 842 O O . ASP A 1 105 ? 10.891 -4.113 -10.594 1 93.94 105 ASP A O 1
ATOM 846 N N . LYS A 1 106 ? 8.891 -4.035 -11.539 1 94 106 LYS A N 1
ATOM 847 C CA . LYS A 1 106 ? 8.961 -2.588 -11.734 1 94 106 LYS A CA 1
ATOM 848 C C . LYS A 1 106 ? 8.992 -1.855 -10.398 1 94 106 LYS A C 1
ATOM 850 O O . LYS A 1 106 ? 9.719 -0.869 -10.234 1 94 106 LYS A O 1
ATOM 855 N N . LEU A 1 107 ? 8.227 -2.346 -9.43 1 94.44 107 LEU A N 1
ATOM 856 C CA . LEU A 1 107 ? 8.234 -1.749 -8.094 1 94.44 107 LEU A CA 1
ATOM 857 C C . LEU A 1 107 ? 9.609 -1.896 -7.449 1 94.44 107 LEU A C 1
ATOM 859 O O . LEU A 1 107 ? 10.078 -0.984 -6.766 1 94.44 107 LEU A O 1
ATOM 863 N N . SER A 1 108 ? 10.227 -2.986 -7.68 1 95.25 108 SER A N 1
ATOM 864 C CA . SER A 1 108 ? 11.578 -3.209 -7.168 1 95.25 108 SER A CA 1
ATOM 865 C C . SER A 1 108 ? 12.562 -2.209 -7.762 1 95.25 108 SER A C 1
ATOM 867 O O . SER A 1 108 ? 13.43 -1.693 -7.051 1 95.25 108 SER A O 1
ATOM 869 N N . LYS A 1 109 ? 12.406 -1.998 -9.016 1 94.44 109 LYS A N 1
ATOM 870 C CA . LYS A 1 109 ? 13.266 -1.013 -9.664 1 94.44 109 LYS A CA 1
ATOM 871 C C . LYS A 1 109 ? 13.055 0.376 -9.062 1 94.44 109 LYS A C 1
ATOM 873 O O . LYS A 1 109 ? 14.023 1.113 -8.844 1 94.44 109 LYS A O 1
ATOM 878 N N . CYS A 1 110 ? 11.781 0.721 -8.82 1 94.81 110 CYS A N 1
ATOM 879 C CA . CYS A 1 110 ? 11.469 1.995 -8.18 1 94.81 110 CYS A CA 1
ATOM 880 C C . CYS A 1 110 ? 12.109 2.084 -6.801 1 94.81 110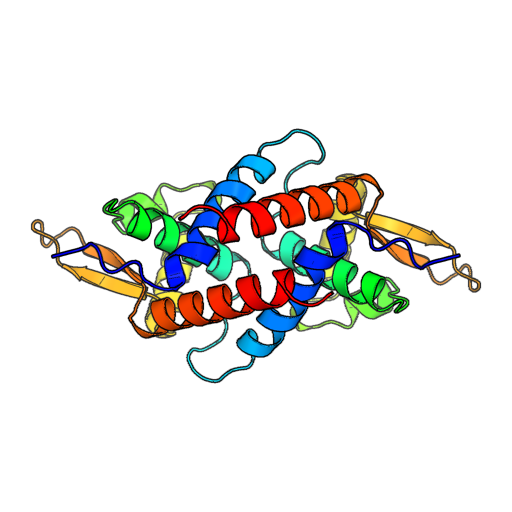 CYS A C 1
ATOM 882 O O . CYS A 1 110 ? 12.609 3.139 -6.41 1 94.81 110 CYS A O 1
ATOM 884 N N . LEU A 1 111 ? 12.023 0.958 -6.098 1 94.44 111 LEU A N 1
ATOM 885 C CA . LEU A 1 111 ? 12.586 0.896 -4.75 1 94.44 111 LEU A CA 1
ATOM 886 C C . LEU A 1 111 ? 14.086 1.147 -4.781 1 94.44 111 LEU A C 1
ATOM 888 O O . LEU A 1 111 ? 14.602 1.962 -4.012 1 94.44 111 LEU A O 1
ATOM 892 N N . VAL A 1 112 ? 14.766 0.519 -5.66 1 94.19 112 VAL A N 1
ATOM 893 C CA . VAL A 1 112 ? 16.203 0.674 -5.801 1 94.19 112 VAL A CA 1
ATOM 894 C C . VAL A 1 112 ? 16.531 2.109 -6.207 1 9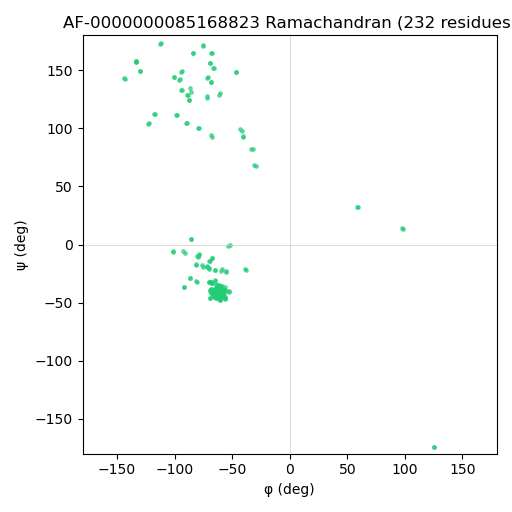4.19 112 VAL A C 1
ATOM 896 O O . VAL A 1 112 ? 17.453 2.723 -5.652 1 94.19 112 VAL A O 1
ATOM 899 N N . GLN A 1 113 ? 15.805 2.664 -7.09 1 94.25 113 GLN A N 1
ATOM 900 C CA . GLN A 1 113 ? 16.031 4.027 -7.562 1 94.25 113 GLN A CA 1
ATOM 901 C C . GLN A 1 113 ? 15.836 5.035 -6.434 1 94.25 113 GLN A C 1
ATOM 903 O O . GLN A 1 113 ? 16.578 6.016 -6.336 1 94.25 113 GLN A O 1
ATOM 908 N N . ALA A 1 114 ? 14.836 4.77 -5.594 1 94.31 114 ALA A N 1
ATOM 909 C CA . ALA A 1 114 ? 14.539 5.68 -4.492 1 94.31 114 ALA A CA 1
ATOM 910 C C . ALA A 1 114 ? 15.688 5.734 -3.494 1 94.31 114 ALA A C 1
ATOM 912 O O . ALA A 1 114 ? 15.906 6.754 -2.836 1 94.31 114 ALA A O 1
ATOM 913 N N . THR A 1 115 ? 16.406 4.652 -3.346 1 92.25 115 THR A N 1
ATOM 914 C CA . THR A 1 115 ? 17.5 4.574 -2.393 1 92.25 115 THR A CA 1
ATOM 915 C C . THR A 1 115 ? 18.766 5.211 -2.967 1 92.25 115 THR A C 1
ATOM 917 O O . THR A 1 115 ? 19.703 5.531 -2.227 1 92.25 115 THR A O 1
ATOM 920 N N . ARG A 1 116 ? 18.797 5.391 -4.215 1 85.19 116 ARG A N 1
ATOM 921 C CA . ARG A 1 116 ? 19.984 5.941 -4.871 1 85.19 116 ARG A CA 1
ATOM 922 C C . ARG A 1 116 ? 19.891 7.461 -4.98 1 85.19 116 ARG A C 1
ATOM 924 O O . ARG A 1 116 ? 20.906 8.148 -5.012 1 85.19 116 ARG A O 1
ATOM 931 N N . ASP A 1 117 ? 18.609 7.957 -5.238 1 71.19 117 ASP A N 1
ATOM 932 C CA . ASP A 1 117 ? 18.406 9.375 -5.512 1 71.19 117 ASP A CA 1
ATOM 933 C C . ASP A 1 117 ? 18.688 10.219 -4.27 1 71.19 117 ASP A C 1
ATOM 935 O O . ASP A 1 117 ? 18.188 9.922 -3.184 1 71.19 117 ASP A O 1
ATOM 939 N N . LYS A 1 118 ? 20.016 10.734 -4.113 1 57.84 118 LYS A N 1
ATOM 940 C CA . LYS A 1 118 ? 20.484 11.68 -3.102 1 57.84 118 LYS A CA 1
ATOM 941 C C . LYS A 1 118 ? 19.688 12.984 -3.156 1 57.84 118 LYS A C 1
ATOM 943 O O . LYS A 1 118 ? 19.25 13.406 -4.227 1 57.84 118 LYS A O 1
ATOM 948 N N . MET B 1 1 ? 18.969 -25.5 -10.242 1 28.55 1 MET B N 1
ATOM 949 C CA . MET B 1 1 ? 18.656 -24.312 -11.031 1 28.55 1 MET B CA 1
ATOM 950 C C . MET B 1 1 ? 18.562 -23.078 -10.148 1 28.55 1 MET B C 1
ATOM 952 O O . MET B 1 1 ? 17.844 -23.094 -9.141 1 28.55 1 MET B O 1
ATOM 956 N N . GLY B 1 2 ? 19.547 -22.375 -10.039 1 36.34 2 GLY B N 1
ATOM 957 C CA . GLY B 1 2 ? 19.766 -21.281 -9.109 1 36.34 2 GLY B CA 1
ATOM 958 C C . GLY B 1 2 ? 18.547 -20.391 -8.945 1 36.34 2 GLY B C 1
ATOM 959 O O . GLY B 1 2 ? 17.844 -20.094 -9.922 1 36.34 2 GLY B O 1
ATOM 960 N N . LYS B 1 3 ? 17.734 -20.578 -7.922 1 45.22 3 LYS B N 1
ATOM 961 C CA . LYS B 1 3 ? 16.5 -19.828 -7.719 1 45.22 3 LYS B CA 1
ATOM 962 C C . LYS B 1 3 ? 16.594 -18.422 -8.32 1 45.22 3 LYS B C 1
ATOM 964 O O . LYS B 1 3 ? 17.422 -17.609 -7.895 1 45.22 3 LYS B O 1
ATOM 969 N N . ASN B 1 4 ? 16.672 -18.25 -9.555 1 47.91 4 ASN B N 1
ATOM 970 C CA . ASN B 1 4 ? 16.734 -17 -10.297 1 47.91 4 ASN B CA 1
ATOM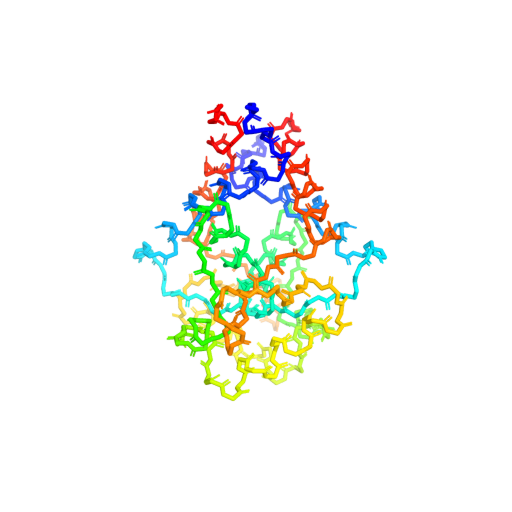 971 C C . ASN B 1 4 ? 15.961 -15.891 -9.609 1 47.91 4 ASN B C 1
ATOM 973 O O . ASN B 1 4 ? 14.742 -15.977 -9.469 1 47.91 4 ASN B O 1
ATOM 977 N N . LYS B 1 5 ? 16.594 -15.273 -8.641 1 60.31 5 LYS B N 1
ATOM 978 C CA . LYS B 1 5 ? 16.109 -14.148 -7.852 1 60.31 5 LYS B CA 1
ATOM 979 C C . LYS B 1 5 ? 15.367 -13.141 -8.727 1 60.31 5 LYS B C 1
ATOM 981 O O . LYS B 1 5 ? 15.945 -12.586 -9.664 1 60.31 5 LYS B O 1
ATOM 986 N N . ARG B 1 6 ? 14.125 -13.305 -8.805 1 70.94 6 ARG B N 1
ATOM 987 C CA . ARG B 1 6 ? 13.344 -12.344 -9.578 1 70.94 6 ARG B CA 1
ATOM 988 C C . ARG B 1 6 ? 13.469 -10.938 -8.992 1 70.94 6 ARG B C 1
ATOM 990 O O . ARG B 1 6 ? 13.633 -10.781 -7.777 1 70.94 6 ARG B O 1
ATOM 997 N N . PRO B 1 7 ? 13.805 -9.93 -9.844 1 71 7 PRO B N 1
ATOM 998 C CA . PRO B 1 7 ? 13.812 -8.539 -9.391 1 71 7 PRO B CA 1
ATOM 999 C C . PRO B 1 7 ? 12.672 -8.227 -8.43 1 71 7 PRO B C 1
ATOM 1001 O O . PRO B 1 7 ? 12.844 -7.453 -7.48 1 71 7 PRO B O 1
ATOM 1004 N N . ALA B 1 8 ? 11.68 -9.008 -8.5 1 82.38 8 ALA B N 1
ATOM 1005 C CA . ALA B 1 8 ? 10.539 -8.812 -7.613 1 82.38 8 ALA B CA 1
ATOM 1006 C C . ALA B 1 8 ? 10.922 -9.102 -6.164 1 82.38 8 ALA B C 1
ATOM 1008 O O . ALA B 1 8 ? 10.242 -8.656 -5.234 1 82.38 8 ALA B O 1
ATOM 1009 N N . ASP B 1 9 ? 12.039 -9.672 -6.008 1 88.69 9 ASP B N 1
ATOM 1010 C CA . ASP B 1 9 ? 12.445 -10.148 -4.688 1 88.69 9 ASP B CA 1
ATOM 1011 C C . ASP B 1 9 ? 12.75 -8.977 -3.752 1 88.69 9 ASP B C 1
ATOM 1013 O O . ASP B 1 9 ? 12.453 -9.047 -2.557 1 88.69 9 ASP B O 1
ATOM 1017 N N . ILE B 1 10 ? 13.242 -7.91 -4.324 1 93.56 10 ILE B N 1
ATOM 1018 C CA . ILE B 1 10 ? 13.617 -6.793 -3.467 1 93.56 10 ILE B CA 1
ATOM 1019 C C . ILE B 1 10 ? 12.359 -6.148 -2.877 1 93.56 10 ILE B C 1
ATOM 1021 O O . ILE B 1 10 ? 12.305 -5.871 -1.677 1 93.56 10 ILE B O 1
ATOM 1025 N N . TYR B 1 11 ? 11.406 -5.934 -3.697 1 95.5 11 TYR B N 1
ATOM 1026 C CA . TYR B 1 11 ? 10.172 -5.32 -3.23 1 95.5 11 TYR B CA 1
ATOM 1027 C C . TYR B 1 11 ? 9.453 -6.23 -2.234 1 95.5 11 TYR B C 1
ATOM 1029 O O . TYR B 1 11 ? 8.898 -5.754 -1.242 1 95.5 11 TYR B O 1
ATOM 1037 N N . LEU B 1 12 ? 9.453 -7.5 -2.502 1 94.31 12 LEU B N 1
ATOM 1038 C CA . LEU B 1 12 ? 8.773 -8.43 -1.608 1 94.31 12 LEU B CA 1
ATOM 1039 C C . LEU B 1 12 ? 9.484 -8.508 -0.26 1 94.31 12 LEU B C 1
ATOM 1041 O O . LEU B 1 12 ? 8.844 -8.688 0.776 1 94.31 12 LEU B O 1
ATOM 1045 N N . ARG B 1 13 ? 10.789 -8.375 -0.253 1 93.94 13 ARG B N 1
ATOM 1046 C CA . ARG B 1 13 ? 11.523 -8.289 1.003 1 93.94 13 ARG B CA 1
ATOM 1047 C C . ARG B 1 13 ? 11.125 -7.039 1.786 1 93.94 13 ARG B C 1
ATOM 1049 O O . ARG B 1 13 ? 10.953 -7.098 3.006 1 93.94 13 ARG B O 1
ATOM 1056 N N . PHE B 1 14 ? 11.023 -5.969 1.051 1 96 14 PHE B N 1
ATOM 1057 C CA . PHE B 1 14 ? 10.547 -4.746 1.688 1 96 14 PHE B CA 1
ATOM 1058 C C . PHE B 1 14 ? 9.188 -4.965 2.338 1 96 14 PHE B C 1
ATOM 1060 O O . PHE B 1 14 ? 8.969 -4.559 3.48 1 96 14 PHE B O 1
ATOM 1067 N N . LEU B 1 15 ? 8.281 -5.598 1.613 1 94.44 15 LEU B N 1
ATOM 1068 C CA . LEU B 1 15 ? 6.938 -5.848 2.131 1 94.44 15 LEU B CA 1
ATOM 1069 C C . LEU B 1 15 ? 6.992 -6.68 3.408 1 94.44 15 LEU B C 1
ATOM 1071 O O . LEU B 1 15 ? 6.234 -6.43 4.348 1 94.44 15 LEU B O 1
ATOM 1075 N N . GLN B 1 16 ? 7.848 -7.594 3.445 1 91.56 16 GLN B N 1
ATOM 1076 C CA . GLN B 1 16 ? 8.008 -8.445 4.621 1 91.56 16 GLN B CA 1
ATOM 1077 C C . GLN B 1 16 ? 8.508 -7.645 5.816 1 91.56 16 GLN B C 1
ATOM 1079 O O . GLN B 1 16 ? 7.98 -7.781 6.926 1 91.56 16 GLN B O 1
ATOM 1084 N N . LEU B 1 17 ? 9.461 -6.824 5.559 1 92.38 17 LEU B N 1
ATOM 1085 C CA . LEU B 1 17 ? 10.016 -5.992 6.617 1 92.38 17 LEU B CA 1
ATOM 1086 C C . LEU B 1 17 ? 8.992 -4.98 7.109 1 92.38 17 LEU B C 1
ATOM 1088 O O . LEU B 1 17 ? 8.875 -4.742 8.312 1 92.38 17 LEU B O 1
ATOM 1092 N N . ALA B 1 18 ? 8.234 -4.41 6.16 1 92.75 18 ALA B N 1
ATOM 1093 C CA . ALA B 1 18 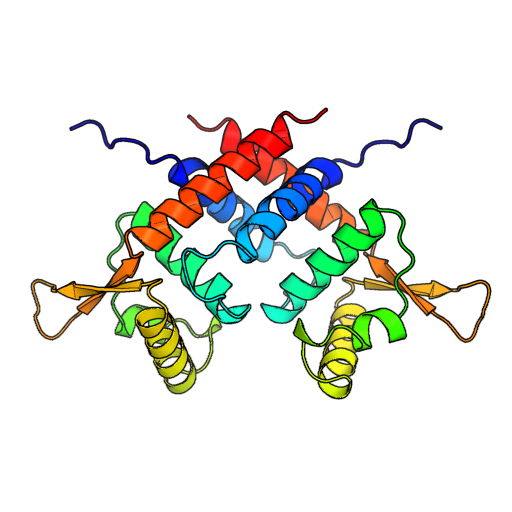? 7.227 -3.404 6.488 1 92.75 18 ALA B CA 1
ATOM 1094 C C . ALA B 1 18 ? 6.066 -4.02 7.262 1 92.75 18 ALA B C 1
ATOM 1096 O O . ALA B 1 18 ? 5.441 -3.357 8.094 1 92.75 18 ALA B O 1
AT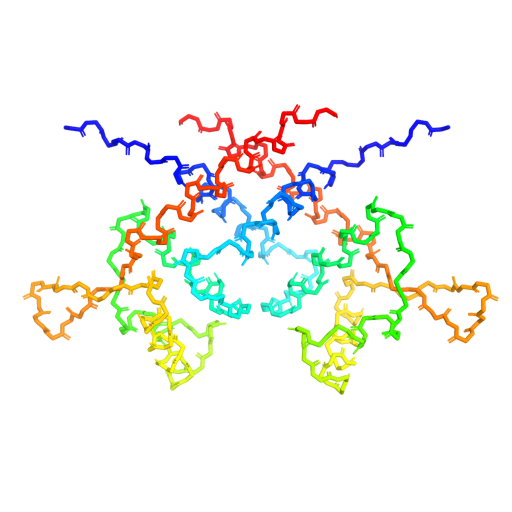OM 1097 N N . GLU B 1 19 ? 5.738 -5.301 6.992 1 87.69 19 GLU B N 1
ATOM 1098 C CA . GLU B 1 19 ? 4.656 -5.988 7.691 1 87.69 19 GLU B CA 1
ATOM 1099 C C . GLU B 1 19 ? 4.941 -6.082 9.188 1 87.69 19 GLU B C 1
ATOM 1101 O O . GLU B 1 19 ? 4.023 -6 10.008 1 87.69 19 GLU B O 1
ATOM 1106 N N . ALA B 1 20 ? 6.117 -6.23 9.508 1 81.62 20 ALA B N 1
ATOM 1107 C CA . ALA B 1 20 ? 6.52 -6.309 10.914 1 81.62 20 ALA B CA 1
ATOM 1108 C C . ALA B 1 20 ? 6.246 -4.996 11.641 1 81.62 20 ALA B C 1
ATOM 1110 O O . ALA B 1 20 ? 6.012 -4.984 12.852 1 81.62 20 ALA B O 1
ATOM 1111 N N . LEU B 1 21 ? 6.148 -3.9 10.859 1 84.38 21 LEU B N 1
ATOM 1112 C CA . LEU B 1 21 ? 5.898 -2.586 11.438 1 84.38 21 LEU B CA 1
ATOM 1113 C C . LEU B 1 21 ? 4.414 -2.4 11.734 1 84.38 21 LEU B C 1
ATOM 1115 O O . LEU B 1 21 ? 4.051 -1.637 12.633 1 84.38 21 LEU B O 1
ATOM 1119 N N . ARG B 1 22 ? 3.525 -3.018 10.93 1 74.88 22 ARG B N 1
ATOM 1120 C CA . ARG B 1 22 ? 2.084 -2.875 11.109 1 74.88 22 ARG B CA 1
ATOM 1121 C C . ARG B 1 22 ? 1.657 -3.357 12.492 1 74.88 22 ARG B C 1
ATOM 1123 O O . ARG B 1 22 ? 0.679 -2.859 13.055 1 74.88 22 ARG B O 1
ATOM 1130 N N . GLY B 1 23 ? 2.363 -4.148 13.109 1 66.38 23 GLY B N 1
ATOM 1131 C CA . GLY B 1 23 ? 2.064 -4.676 14.43 1 66.38 23 GLY B CA 1
ATOM 1132 C C . GLY B 1 23 ? 2.641 -3.84 15.555 1 66.38 23 GLY B C 1
ATOM 1133 O O . GLY B 1 23 ? 2.379 -4.102 16.734 1 66.38 23 GLY B O 1
ATOM 1134 N N . LEU B 1 24 ? 3.387 -2.926 15.133 1 65.69 24 LEU B N 1
ATOM 1135 C CA . LEU B 1 24 ? 4.066 -2.184 16.188 1 65.69 24 LEU B CA 1
ATOM 1136 C C . LEU B 1 24 ? 3.184 -1.054 16.703 1 65.69 24 LEU B C 1
ATOM 1138 O O . LEU B 1 24 ? 2.408 -0.466 15.953 1 65.69 24 LEU B O 1
ATOM 1142 N N . PRO B 1 25 ? 3.037 -0.933 18.047 1 62.31 25 PRO B N 1
ATOM 1143 C CA . PRO B 1 25 ? 2.125 -0.161 18.891 1 62.31 25 PRO B CA 1
ATOM 1144 C C . PRO B 1 25 ? 2.098 1.322 18.531 1 62.31 25 PRO B C 1
ATOM 1146 O O . PRO B 1 25 ? 1.37 2.1 19.141 1 62.31 25 PRO B O 1
ATOM 1149 N N . ALA B 1 26 ? 2.781 1.922 17.609 1 72.06 26 ALA B N 1
ATOM 1150 C CA . ALA B 1 26 ? 2.797 3.377 17.734 1 72.06 26 ALA B CA 1
ATOM 1151 C C . ALA B 1 26 ? 1.414 3.967 17.469 1 72.06 26 ALA B C 1
ATOM 1153 O O . ALA B 1 26 ? 0.939 4.812 18.234 1 72.06 26 ALA B O 1
ATOM 1154 N N . LEU B 1 27 ? 0.631 3.527 16.531 1 88.25 27 LEU B N 1
ATOM 1155 C CA . LEU B 1 27 ? -0.703 4.023 16.219 1 88.25 27 LEU B CA 1
ATOM 1156 C C . LEU B 1 27 ? -1.618 2.879 15.789 1 88.25 27 LEU B C 1
ATOM 1158 O O . LEU B 1 27 ? -1.149 1.861 15.273 1 88.25 27 LEU B O 1
ATOM 1162 N N . PRO B 1 28 ? -2.896 3.057 16.25 1 92.25 28 PRO B N 1
ATOM 1163 C CA . PRO B 1 28 ? -3.84 2.057 15.75 1 92.25 28 PRO B CA 1
ATOM 1164 C C . PRO B 1 28 ? -3.717 1.838 14.242 1 92.25 28 PRO B C 1
ATOM 1166 O O . PRO B 1 28 ? -3.416 2.777 13.5 1 92.25 28 PRO B O 1
ATOM 1169 N N . SER B 1 29 ? -3.992 0.627 13.812 1 91.06 29 SER B N 1
ATOM 1170 C CA . SER B 1 29 ? -3.811 0.241 12.422 1 91.06 29 SER B CA 1
ATOM 1171 C C . SER B 1 29 ? -4.777 0.99 11.508 1 91.06 29 SER B C 1
ATOM 1173 O O . SER B 1 29 ? -5.891 1.326 11.914 1 91.06 29 SER B O 1
ATOM 1175 N N . LEU B 1 30 ? -4.371 1.191 10.266 1 93.19 30 LEU B N 1
ATOM 1176 C CA . LEU B 1 30 ? -5.188 1.799 9.211 1 93.19 30 LEU B CA 1
ATOM 1177 C C . LEU B 1 30 ? -5.766 0.733 8.289 1 93.19 30 LEU B C 1
ATOM 1179 O O . LEU B 1 30 ? -5.137 -0.301 8.055 1 93.19 30 LEU B O 1
ATOM 1183 N N . ASP B 1 31 ? -6.953 0.983 7.859 1 92.94 31 ASP B N 1
ATOM 1184 C CA . ASP B 1 31 ? -7.438 0.109 6.797 1 92.94 31 ASP B CA 1
ATOM 1185 C C . ASP B 1 31 ? -6.781 0.457 5.461 1 92.94 31 ASP B C 1
ATOM 1187 O O . ASP B 1 31 ? -6.012 1.416 5.371 1 92.94 31 ASP B O 1
ATOM 1191 N N . PRO B 1 32 ? -6.996 -0.367 4.441 1 94.69 32 PRO B N 1
ATOM 1192 C CA . PRO B 1 32 ? -6.273 -0.169 3.182 1 94.69 32 PRO B CA 1
ATOM 1193 C C . PRO B 1 32 ? -6.523 1.206 2.566 1 94.69 32 PRO B C 1
ATOM 1195 O O . PRO B 1 32 ? -5.598 1.832 2.047 1 94.69 32 PRO B O 1
ATOM 1198 N N . LEU B 1 33 ? -7.723 1.678 2.578 1 95.62 33 LEU B N 1
ATOM 1199 C CA . LEU B 1 33 ? -8.016 2.994 2.02 1 95.62 33 LEU B CA 1
ATOM 1200 C C . LEU B 1 33 ? -7.312 4.09 2.818 1 95.62 33 LEU B C 1
ATOM 1202 O O . LEU B 1 33 ? -6.734 5.012 2.24 1 95.62 33 LEU B O 1
ATOM 1206 N N . GLU B 1 34 ? -7.352 3.959 4.086 1 95.75 34 GLU B N 1
ATOM 1207 C CA . GLU B 1 34 ? -6.672 4.922 4.945 1 95.75 34 GLU B CA 1
ATOM 1208 C C . GLU B 1 34 ? -5.172 4.953 4.66 1 95.75 34 GLU B C 1
ATOM 1210 O O . GLU B 1 34 ? -4.551 6.016 4.691 1 95.75 34 GLU B O 1
ATOM 1215 N N . ASP B 1 35 ? -4.641 3.799 4.387 1 95 35 ASP B N 1
ATOM 1216 C CA . ASP B 1 35 ? -3.227 3.734 4.035 1 95 35 ASP B CA 1
ATOM 1217 C C . ASP B 1 35 ? -2.934 4.547 2.777 1 95 35 ASP B C 1
ATOM 1219 O O . ASP B 1 35 ? -1.936 5.27 2.717 1 95 35 ASP B O 1
ATOM 1223 N N . ARG B 1 36 ? -3.736 4.41 1.859 1 95.38 36 ARG B N 1
ATOM 1224 C CA . ARG B 1 36 ? -3.564 5.133 0.603 1 95.38 36 ARG B CA 1
ATOM 1225 C C . ARG B 1 36 ? -3.707 6.637 0.811 1 95.38 36 ARG B C 1
ATOM 1227 O O . ARG B 1 36 ? -2.959 7.422 0.227 1 95.38 36 ARG B O 1
ATOM 1234 N N . ILE B 1 37 ? -4.688 6.992 1.586 1 96.81 37 ILE B N 1
ATOM 1235 C CA . ILE B 1 37 ? -4.895 8.406 1.886 1 96.81 37 ILE B CA 1
ATOM 1236 C C . ILE B 1 37 ? -3.668 8.961 2.607 1 96.81 37 ILE B C 1
ATOM 1238 O O . ILE B 1 37 ? -3.199 10.055 2.293 1 96.81 37 ILE B O 1
ATOM 1242 N N . LEU B 1 38 ? -3.131 8.188 3.553 1 96.19 38 LEU B N 1
ATOM 1243 C CA . LEU B 1 38 ? -1.956 8.609 4.305 1 96.19 38 LEU B CA 1
ATOM 1244 C C . LEU B 1 38 ? -0.775 8.859 3.373 1 96.19 38 LEU B C 1
ATOM 1246 O O . LEU B 1 38 ? -0.065 9.859 3.52 1 96.19 38 LEU B O 1
ATOM 1250 N N . ALA B 1 39 ? -0.578 7.969 2.459 1 95.38 39 ALA B N 1
ATOM 1251 C CA . ALA B 1 39 ? 0.5 8.125 1.485 1 95.38 39 ALA B CA 1
ATOM 1252 C C . ALA B 1 39 ? 0.314 9.391 0.657 1 95.38 39 ALA B C 1
ATOM 1254 O O . ALA B 1 39 ? 1.283 10.094 0.357 1 95.38 39 ALA B O 1
ATOM 1255 N N . PHE B 1 40 ? -0.878 9.672 0.317 1 95.38 40 PHE B N 1
ATOM 1256 C CA . PHE B 1 40 ? -1.192 10.867 -0.459 1 95.38 40 PHE B CA 1
ATOM 1257 C C . PHE B 1 40 ? -0.852 12.125 0.326 1 95.38 40 PHE B C 1
ATOM 1259 O O . PHE B 1 40 ? -0.22 13.047 -0.204 1 95.38 40 PHE B O 1
ATOM 1266 N N . ILE B 1 41 ? -1.249 12.133 1.548 1 96.25 41 ILE B N 1
ATOM 1267 C CA . ILE B 1 41 ? -0.979 13.273 2.414 1 96.25 41 ILE B CA 1
ATOM 1268 C C . ILE B 1 41 ? 0.528 13.445 2.588 1 96.25 41 ILE B C 1
ATOM 1270 O O . ILE B 1 41 ? 1.041 14.57 2.541 1 96.25 41 ILE B O 1
ATOM 1274 N N . ALA B 1 42 ? 1.166 12.344 2.793 1 95.44 42 ALA B N 1
ATOM 1275 C CA . ALA B 1 42 ? 2.613 12.375 2.986 1 95.44 42 ALA B CA 1
ATOM 1276 C C . ALA B 1 42 ? 3.316 12.969 1.771 1 95.44 42 ALA B C 1
ATOM 1278 O O . ALA B 1 42 ? 4.207 13.812 1.91 1 95.44 42 ALA B O 1
ATOM 1279 N N . ARG B 1 43 ? 2.9 12.562 0.628 1 93.06 43 ARG B N 1
ATOM 1280 C CA . ARG B 1 43 ? 3.504 13.062 -0.604 1 93.06 43 ARG B CA 1
ATOM 1281 C C . ARG B 1 43 ? 3.248 14.555 -0.778 1 93.06 43 ARG B C 1
ATOM 1283 O O . ARG B 1 43 ? 4.141 15.297 -1.188 1 93.06 43 ARG B O 1
ATOM 1290 N N . ALA B 1 44 ? 2.035 14.961 -0.524 1 92.12 44 ALA B N 1
ATOM 1291 C CA . ALA B 1 44 ? 1.713 16.391 -0.609 1 92.12 44 ALA B CA 1
ATOM 1292 C C . ALA B 1 44 ? 2.58 17.203 0.346 1 92.12 44 ALA B C 1
ATOM 1294 O O . ALA B 1 44 ? 3.049 18.281 -0.005 1 92.12 44 ALA B O 1
ATOM 1295 N N . GLY B 1 45 ? 2.77 16.688 1.549 1 88.19 45 GLY B N 1
ATOM 1296 C CA . GLY B 1 45 ? 3.617 17.344 2.527 1 88.19 45 GLY B CA 1
ATOM 1297 C C . GLY B 1 45 ? 5.066 17.438 2.094 1 88.19 45 GLY B C 1
ATOM 1298 O O . GLY B 1 45 ? 5.711 18.484 2.287 1 88.19 45 GLY B O 1
ATOM 1299 N N . GLN B 1 46 ? 5.516 16.375 1.569 1 85.31 46 GLN B N 1
ATOM 1300 C CA . GLN B 1 46 ? 6.891 16.359 1.078 1 85.31 46 GLN B CA 1
ATOM 1301 C C . GLN B 1 46 ? 7.098 17.422 0.005 1 85.31 46 GLN B C 1
ATOM 1303 O O . GLN B 1 46 ? 8.172 18.016 -0.08 1 85.31 46 GLN B O 1
ATOM 1308 N N . GLU B 1 47 ? 6.086 17.641 -0.791 1 86.38 47 GLU B N 1
ATOM 1309 C CA . GLU B 1 47 ? 6.148 18.625 -1.862 1 86.38 47 GLU B CA 1
ATOM 1310 C C . GLU B 1 47 ? 5.777 20.016 -1.353 1 86.38 47 GLU B C 1
ATOM 1312 O O . GLU B 1 47 ? 5.602 20.953 -2.141 1 86.38 47 GLU B O 1
ATOM 1317 N N . GLN B 1 48 ? 5.578 20.141 -0.112 1 85.38 48 GLN B N 1
ATOM 1318 C CA . GLN B 1 48 ? 5.215 21.391 0.539 1 85.38 48 GLN B CA 1
ATOM 1319 C C . GLN B 1 48 ? 3.91 21.953 -0.03 1 85.38 48 GLN B C 1
ATOM 1321 O O . GLN B 1 48 ? 3.775 23.156 -0.216 1 85.38 48 GLN B O 1
ATOM 1326 N N . GLN B 1 49 ? 3.135 21.078 -0.394 1 87.94 49 GLN B N 1
ATOM 1327 C CA . GLN B 1 49 ? 1.805 21.469 -0.855 1 87.94 49 GLN B CA 1
ATOM 1328 C C . GLN B 1 49 ? 0.819 21.531 0.308 1 87.94 49 GLN B C 1
ATOM 1330 O O . GLN B 1 49 ? 0.754 20.625 1.13 1 87.94 49 GLN B O 1
ATOM 1335 N N . ARG B 1 50 ? 0.181 22.656 0.33 1 87.44 50 ARG B N 1
ATOM 1336 C CA . ARG B 1 50 ? -0.886 22.781 1.319 1 87.44 50 ARG B CA 1
ATOM 1337 C C . ARG B 1 50 ? -2.09 21.922 0.928 1 87.44 50 ARG B C 1
ATOM 1339 O O . ARG B 1 50 ? -2.537 21.969 -0.22 1 87.44 50 ARG B O 1
ATOM 1346 N N . LEU B 1 51 ? -2.486 21.094 1.864 1 93.75 51 LEU B N 1
ATOM 1347 C CA . LEU B 1 51 ? -3.613 20.203 1.627 1 93.75 51 LEU B CA 1
ATOM 1348 C C . LEU B 1 51 ? -4.715 20.422 2.656 1 93.75 51 LEU B C 1
ATOM 1350 O O . LEU B 1 51 ? -4.559 20.078 3.828 1 93.75 51 LEU B O 1
ATOM 1354 N N . SER B 1 52 ? -5.777 21.094 2.193 1 93.44 52 SER B N 1
ATOM 1355 C CA . SER B 1 52 ? -6.91 21.328 3.086 1 93.44 52 SER B CA 1
ATOM 1356 C C . SER B 1 52 ? -7.848 20.125 3.102 1 93.44 52 SER B C 1
ATOM 1358 O O . SER B 1 52 ? -7.754 19.234 2.244 1 93.44 52 SER B O 1
ATOM 1360 N N . VAL B 1 53 ? -8.711 20.109 4.105 1 93.44 53 VAL B N 1
ATOM 1361 C CA . VAL B 1 53 ? -9.75 19.094 4.16 1 93.44 53 VAL B CA 1
ATOM 1362 C C . VAL B 1 53 ? -10.57 19.125 2.875 1 93.44 53 VAL B C 1
ATOM 1364 O O . VAL B 1 53 ? -10.852 18.078 2.285 1 93.44 53 VAL B O 1
ATOM 1367 N N . ARG B 1 54 ? -10.82 20.312 2.412 1 91.69 54 ARG B N 1
ATOM 1368 C CA . ARG B 1 54 ? -11.602 20.484 1.191 1 91.69 54 ARG B CA 1
ATOM 1369 C C . ARG B 1 54 ? -10.859 19.906 -0.014 1 91.69 54 ARG B C 1
ATOM 1371 O O . ARG B 1 54 ? -11.469 19.297 -0.89 1 91.69 54 ARG B O 1
ATOM 1378 N N . ASP B 1 55 ? -9.531 20.188 -0.075 1 93.12 55 ASP B N 1
ATOM 1379 C CA . ASP B 1 55 ? -8.703 19.625 -1.146 1 93.12 55 ASP B CA 1
ATOM 1380 C C . ASP B 1 55 ? -8.781 18.109 -1.163 1 93.12 55 ASP B C 1
ATOM 1382 O O . ASP B 1 55 ? -8.883 17.5 -2.23 1 93.12 55 ASP B O 1
ATOM 1386 N N . LEU B 1 56 ? -8.734 17.453 0.006 1 94.25 56 LEU B N 1
ATOM 1387 C CA . LEU B 1 56 ? -8.766 15.992 0.118 1 94.25 56 LEU B CA 1
ATOM 1388 C C . LEU B 1 56 ? -10.133 15.453 -0.291 1 94.25 56 LEU B C 1
ATOM 1390 O O . LEU B 1 56 ? -10.219 14.445 -1.005 1 94.25 56 LEU B O 1
ATOM 1394 N N . MET B 1 57 ? -11.141 16.188 0.079 1 93.5 57 MET B N 1
ATOM 1395 C CA . MET B 1 57 ? -12.5 15.734 -0.213 1 93.5 57 MET B CA 1
ATOM 1396 C C . MET B 1 57 ? -12.797 15.82 -1.708 1 93.5 57 MET B C 1
ATOM 1398 O O . MET B 1 57 ? -13.703 15.148 -2.205 1 93.5 57 MET B O 1
ATOM 1402 N N . ALA B 1 58 ? -12.008 16.656 -2.402 1 93.69 58 ALA B N 1
ATOM 1403 C CA . ALA B 1 58 ? -12.18 16.828 -3.844 1 93.69 58 ALA B CA 1
ATOM 1404 C C . ALA B 1 58 ? -11.531 15.672 -4.605 1 93.69 58 ALA B C 1
ATOM 1406 O O . ALA B 1 58 ? -11.727 15.531 -5.816 1 93.69 58 ALA B O 1
ATOM 1407 N N . GLN B 1 59 ? -10.727 14.828 -3.875 1 94.38 59 GLN B N 1
ATOM 1408 C CA . GLN B 1 59 ? -10.094 13.672 -4.5 1 94.38 59 GLN B CA 1
ATOM 1409 C C . GLN B 1 59 ? -11.078 12.516 -4.648 1 94.38 59 GLN B C 1
ATOM 1411 O O . GLN B 1 59 ? -11.227 11.703 -3.734 1 94.38 59 GLN B O 1
ATOM 1416 N N . SER B 1 60 ? -11.617 12.359 -5.836 1 93.31 60 SER B N 1
ATOM 1417 C CA . SER B 1 60 ? -12.695 11.398 -6.078 1 93.31 60 SER B CA 1
ATOM 1418 C C . SER B 1 60 ? -12.18 9.969 -6.031 1 93.31 60 SER B C 1
ATOM 1420 O O . SER B 1 60 ? -12.945 9.031 -5.801 1 93.31 60 SER B O 1
ATOM 1422 N N . GLU B 1 61 ? -10.93 9.789 -6.168 1 91.38 61 GLU B N 1
ATOM 1423 C CA . GLU B 1 61 ? -10.352 8.453 -6.199 1 91.38 61 GLU B CA 1
ATOM 1424 C C . GLU B 1 61 ? -10.43 7.785 -4.832 1 91.38 61 GLU B C 1
ATOM 1426 O O . GLU B 1 61 ? -10.297 6.562 -4.723 1 91.38 61 GLU B O 1
ATOM 1431 N N . PHE B 1 62 ? -10.719 8.594 -3.787 1 94.56 62 PHE B N 1
ATOM 1432 C CA . PHE B 1 62 ? -10.742 8.039 -2.438 1 94.56 62 PHE B CA 1
ATOM 1433 C C . PHE B 1 62 ? -12.172 7.785 -1.982 1 94.56 62 PHE B C 1
ATOM 1435 O O . PHE B 1 62 ? -12.398 7.242 -0.9 1 94.56 62 PHE B O 1
ATOM 1442 N N . GLY B 1 63 ? -13.094 8.164 -2.705 1 93.75 63 GLY B N 1
ATOM 1443 C CA . GLY B 1 63 ? -14.484 7.957 -2.326 1 93.75 63 GLY B CA 1
ATOM 1444 C C . GLY B 1 63 ? -15.297 9.234 -2.326 1 93.75 63 GLY B C 1
ATOM 1445 O O . GLY B 1 63 ? -14.812 10.289 -2.75 1 93.75 63 GLY B O 1
ATOM 1446 N N . SER B 1 64 ? -16.531 9.102 -1.872 1 95 64 SER B N 1
ATOM 1447 C CA . SER B 1 64 ? -17.406 10.266 -1.768 1 95 64 SER B CA 1
ATOM 1448 C C . SER B 1 64 ? -16.938 11.203 -0.662 1 95 64 SER B C 1
ATOM 1450 O O . SER B 1 64 ? -16.234 10.789 0.266 1 95 64 SER B O 1
ATOM 1452 N N . PRO B 1 65 ? -17.312 12.453 -0.796 1 94.19 65 PRO B N 1
ATOM 1453 C CA . PRO B 1 65 ? -16.953 13.391 0.267 1 94.19 65 PRO B CA 1
ATOM 1454 C C . PRO B 1 65 ? -17.391 12.914 1.651 1 94.19 65 PRO B C 1
ATOM 1456 O O . PRO B 1 65 ? -16.625 13.031 2.613 1 94.19 65 PRO B O 1
ATOM 1459 N N . ALA B 1 66 ? -18.578 12.336 1.74 1 92.88 66 ALA B N 1
ATOM 1460 C CA . ALA B 1 66 ? -19.047 11.836 3.029 1 92.88 66 ALA B CA 1
ATOM 1461 C C . ALA B 1 66 ? -18.172 10.703 3.543 1 92.88 66 ALA B C 1
ATOM 1463 O O . ALA B 1 66 ? -17.828 10.664 4.727 1 92.88 66 ALA B O 1
ATOM 1464 N N . MET B 1 67 ? -17.719 9.781 2.688 1 93.69 67 MET B N 1
ATOM 1465 C CA . MET B 1 67 ? -16.828 8.68 3.047 1 93.69 67 MET B CA 1
ATOM 1466 C C . MET B 1 67 ? -15.469 9.203 3.49 1 93.69 67 MET B C 1
ATOM 1468 O O . MET B 1 67 ? -14.922 8.75 4.496 1 93.69 67 MET B O 1
ATOM 1472 N N . LEU B 1 68 ? -15.016 10.188 2.779 1 95.44 68 LEU B N 1
ATOM 1473 C CA . LEU B 1 68 ? -13.703 10.758 3.078 1 95.44 68 LEU B CA 1
ATOM 1474 C C . LEU B 1 68 ? -13.727 11.492 4.414 1 95.44 68 LEU B C 1
ATOM 1476 O O . LEU B 1 68 ? -12.75 11.438 5.172 1 95.44 68 LEU B O 1
ATOM 1480 N N . HIS B 1 69 ? -14.766 12.203 4.648 1 94.62 69 HIS B N 1
ATOM 1481 C CA . HIS B 1 69 ? -14.883 12.891 5.926 1 94.62 69 HIS B CA 1
ATOM 1482 C C . HIS B 1 69 ? -14.773 11.914 7.094 1 94.62 69 HIS B C 1
ATOM 1484 O O . HIS B 1 69 ? -14.047 12.164 8.055 1 94.62 69 HIS B O 1
ATOM 1490 N N . THR B 1 70 ? -15.508 10.812 6.941 1 96.12 70 THR B N 1
ATOM 1491 C CA . THR B 1 70 ? -15.5 9.789 7.977 1 96.12 70 THR B CA 1
ATOM 1492 C C . THR B 1 70 ? -14.109 9.18 8.125 1 96.12 70 THR B C 1
ATOM 1494 O O . THR B 1 70 ? -13.641 8.961 9.242 1 96.12 70 THR B O 1
ATOM 1497 N N . ARG B 1 71 ? -13.438 8.961 7.055 1 96.69 71 ARG B N 1
ATOM 1498 C CA . ARG B 1 71 ? -12.102 8.367 7.094 1 96.69 71 ARG B CA 1
ATOM 1499 C C . ARG B 1 71 ? -11.094 9.344 7.699 1 96.69 71 ARG B C 1
ATOM 1501 O O . ARG B 1 71 ? -10.227 8.938 8.477 1 96.69 71 ARG B O 1
ATOM 1508 N N . LEU B 1 72 ? -11.211 10.633 7.352 1 96.88 72 LEU B N 1
ATOM 1509 C CA . LEU B 1 72 ? -10.305 11.625 7.914 1 96.88 72 LEU B CA 1
ATOM 1510 C C . LEU B 1 72 ? -10.508 11.75 9.422 1 96.88 72 LEU B C 1
ATOM 1512 O O . LEU B 1 72 ? -9.531 11.875 10.172 1 96.88 72 LEU B O 1
ATOM 1516 N N . LYS B 1 73 ? -11.742 11.711 9.781 1 97 73 LYS B N 1
ATOM 1517 C CA . LYS B 1 73 ? -12.039 11.727 11.211 1 97 73 LYS B CA 1
ATOM 1518 C C . LYS B 1 73 ? -11.422 10.523 11.922 1 97 73 LYS B C 1
ATOM 1520 O O . LYS B 1 73 ? -10.789 10.672 12.961 1 97 73 LYS B O 1
ATOM 1525 N N . SER B 1 74 ? -11.594 9.352 11.398 1 97.38 74 SER B N 1
ATOM 1526 C CA . SER B 1 74 ? -11.016 8.125 11.938 1 97.38 74 SER B CA 1
ATOM 1527 C C . SER B 1 74 ? -9.5 8.227 12.047 1 97.38 74 SER B C 1
ATOM 1529 O O . SER B 1 74 ? -8.914 7.902 13.078 1 97.38 74 SER B O 1
ATOM 1531 N N . MET B 1 75 ? -8.867 8.727 11.023 1 96.94 75 MET B N 1
ATOM 1532 C CA . MET B 1 75 ? -7.414 8.844 10.969 1 96.94 75 MET B CA 1
ATOM 1533 C C . MET B 1 75 ? -6.91 9.844 12.008 1 96.94 75 MET B C 1
ATOM 1535 O O . MET B 1 75 ? -5.852 9.648 12.602 1 96.94 75 MET B O 1
ATOM 1539 N N . ARG B 1 76 ? -7.625 10.891 12.18 1 97.19 76 ARG B N 1
ATOM 1540 C CA . ARG B 1 76 ? -7.277 11.883 13.188 1 97.19 76 ARG B CA 1
ATOM 1541 C C . ARG B 1 76 ? -7.398 11.297 14.594 1 97.19 76 ARG B C 1
ATOM 1543 O O . ARG B 1 76 ? -6.508 11.477 15.43 1 97.19 76 ARG B O 1
ATOM 1550 N N . GLU B 1 77 ? -8.461 10.57 14.859 1 97 77 GLU B N 1
ATOM 1551 C CA . GLU B 1 77 ? -8.688 9.938 16.156 1 97 77 GLU B CA 1
ATOM 1552 C C . GLU B 1 77 ? -7.617 8.891 16.453 1 97 77 GLU B C 1
ATOM 1554 O O . GLU B 1 77 ? -7.203 8.727 17.594 1 97 77 GLU B O 1
ATOM 1559 N N . LYS B 1 78 ? -7.156 8.219 15.43 1 95.56 78 LYS B N 1
ATOM 1560 C CA . LYS B 1 78 ? -6.121 7.199 15.562 1 95.56 78 LYS B CA 1
ATOM 1561 C C . LYS B 1 78 ? -4.746 7.832 15.766 1 95.56 78 LYS B C 1
ATOM 1563 O O . LYS B 1 78 ? -3.795 7.148 16.156 1 95.56 78 LYS B O 1
ATOM 1568 N N . GLY B 1 79 ? -4.641 9.148 15.391 1 96.19 79 GLY B N 1
ATOM 1569 C CA . GLY B 1 79 ? -3.408 9.867 15.68 1 96.19 79 GLY B CA 1
ATOM 1570 C C . GLY B 1 79 ? -2.473 9.938 14.484 1 96.19 79 GLY B C 1
ATOM 1571 O O . GLY B 1 79 ? -1.306 10.305 14.625 1 96.19 79 GLY B O 1
ATOM 1572 N N . TRP B 1 80 ? -2.936 9.617 13.266 1 96.31 80 TRP B N 1
ATOM 1573 C CA . TRP B 1 80 ? -2.08 9.578 12.086 1 96.31 80 TRP B CA 1
ATOM 1574 C C . TRP B 1 80 ? -1.971 10.953 11.445 1 96.31 80 TRP B C 1
ATOM 1576 O O . TRP B 1 80 ? -0.967 11.266 10.797 1 96.31 80 TRP B O 1
ATOM 1586 N N . ILE B 1 81 ? -2.99 11.758 11.602 1 97.25 81 ILE B N 1
ATOM 1587 C CA . ILE B 1 81 ? -2.99 13.078 10.984 1 97.25 81 ILE B CA 1
ATOM 1588 C C . ILE B 1 81 ? -3.441 14.125 12 1 97.25 81 ILE B C 1
ATOM 1590 O O . ILE B 1 81 ? -4.055 13.789 13.016 1 97.25 81 ILE B O 1
ATOM 1594 N N . VAL B 1 82 ? -3.059 15.336 11.742 1 96.62 82 VAL B N 1
ATOM 1595 C CA . VAL B 1 82 ? -3.459 16.484 12.547 1 96.62 82 VAL B CA 1
ATOM 1596 C C . VAL B 1 82 ? -3.984 17.594 11.641 1 96.62 82 VAL B C 1
ATOM 1598 O O . VAL B 1 82 ? -3.629 17.656 10.461 1 96.62 82 VAL B O 1
ATOM 1601 N N . LEU B 1 83 ? -4.871 18.328 12.133 1 93.56 83 LEU B N 1
ATOM 1602 C CA . LEU B 1 83 ? -5.359 19.516 11.438 1 93.56 83 LEU B CA 1
ATOM 1603 C C . LEU B 1 83 ? -4.668 20.781 11.953 1 93.56 83 LEU B C 1
ATOM 1605 O O . LEU B 1 83 ? -4.793 21.125 13.133 1 93.56 83 LEU B O 1
ATOM 1609 N N . ALA B 1 84 ? -3.887 21.312 11.07 1 90.31 84 ALA B N 1
ATOM 1610 C CA . ALA B 1 84 ? -3.129 22.516 11.43 1 90.31 84 ALA B CA 1
ATOM 1611 C C . ALA B 1 84 ? -3.871 23.781 11.023 1 90.31 84 ALA B C 1
ATOM 1613 O O . ALA B 1 84 ? -4.578 23.797 10.008 1 90.31 84 ALA B O 1
ATOM 1614 N N . ASP B 1 85 ? -3.684 24.797 11.742 1 85.38 85 ASP B N 1
ATOM 1615 C CA . ASP B 1 85 ? -4.32 26.094 11.469 1 85.38 85 ASP B CA 1
ATOM 1616 C C . ASP B 1 85 ? -3.707 26.75 10.242 1 85.38 85 ASP B C 1
ATOM 1618 O O . ASP B 1 85 ? -2.535 26.531 9.93 1 85.38 85 ASP B O 1
ATOM 1622 N N . THR B 1 86 ? -4.539 27.375 9.523 1 82 86 THR B N 1
ATOM 1623 C CA . THR B 1 86 ? -4.074 28.188 8.406 1 82 86 THR B CA 1
ATOM 1624 C C . THR B 1 86 ? -4.32 29.672 8.68 1 82 86 THR B C 1
ATOM 1626 O O . THR B 1 86 ? -4.773 30.031 9.766 1 82 86 THR B O 1
ATOM 1629 N N . GLU B 1 87 ? -3.764 30.469 7.707 1 81.12 87 GLU B N 1
ATOM 1630 C CA . GLU B 1 87 ? -4.051 31.906 7.781 1 81.12 87 GLU B CA 1
ATOM 1631 C C . GLU B 1 87 ? -5.555 32.156 7.758 1 81.12 87 GLU B C 1
ATOM 1633 O O . GLU B 1 87 ? -6.035 33.125 8.383 1 81.12 87 GLU B O 1
ATOM 1638 N N . ASP B 1 88 ? -6.172 31.406 7.004 1 77.5 88 ASP B N 1
ATOM 1639 C CA . ASP B 1 88 ? -7.633 31.391 7.023 1 77.5 88 ASP B CA 1
ATOM 1640 C C . ASP B 1 88 ? -8.156 30.375 8.039 1 77.5 88 ASP B C 1
ATOM 1642 O O . ASP B 1 88 ? -8.078 29.172 7.816 1 77.5 88 ASP B O 1
ATOM 1646 N N . PRO B 1 89 ? -8.633 30.938 9.172 1 72.94 89 PRO B N 1
ATOM 1647 C CA . PRO B 1 89 ? -9.062 30.047 10.242 1 72.94 89 PRO B CA 1
ATOM 1648 C C . PRO B 1 89 ? -10.109 29.031 9.789 1 72.94 89 PRO B C 1
ATOM 1650 O O . PRO B 1 89 ? -10.281 27.984 10.422 1 72.94 89 PRO B O 1
ATOM 1653 N N . ARG B 1 90 ? -10.766 29.422 8.734 1 76 90 ARG B N 1
ATOM 1654 C CA . ARG B 1 90 ? -11.812 28.531 8.242 1 76 90 ARG B CA 1
ATOM 1655 C C . ARG B 1 90 ? -11.211 27.375 7.434 1 76 90 ARG B C 1
ATOM 1657 O O . ARG B 1 90 ? -11.883 26.391 7.156 1 76 90 ARG B O 1
ATOM 1664 N N . ARG B 1 91 ? -9.961 27.484 7.199 1 83.75 91 ARG B N 1
ATOM 1665 C CA . ARG B 1 91 ? -9.297 26.438 6.414 1 83.75 91 ARG B CA 1
ATOM 1666 C C . ARG B 1 91 ? -8.219 25.734 7.23 1 83.75 91 ARG B C 1
ATOM 1668 O O . ARG B 1 91 ? -7.301 26.391 7.746 1 83.75 91 ARG B O 1
ATOM 1675 N N . LYS B 1 92 ? -8.562 24.453 7.48 1 90 92 LYS B N 1
ATOM 1676 C CA . LYS B 1 92 ? -7.543 23.688 8.18 1 90 92 LYS B CA 1
ATOM 1677 C C . LYS B 1 92 ? -6.684 22.891 7.203 1 90 92 LYS B C 1
ATOM 1679 O O . LYS B 1 92 ? -7.188 22.375 6.203 1 90 92 LYS B O 1
ATOM 1684 N N . GLN B 1 93 ? -5.438 22.844 7.504 1 93.69 93 GLN B N 1
ATOM 1685 C CA . GLN B 1 93 ? -4.512 22.031 6.715 1 93.69 93 GLN B CA 1
ATOM 1686 C C . GLN B 1 93 ? -4.344 20.641 7.312 1 93.69 93 GLN B C 1
ATOM 1688 O O . GLN B 1 93 ? -4.242 20.5 8.531 1 93.69 93 GLN B O 1
ATOM 1693 N N . VAL B 1 94 ? -4.426 19.656 6.465 1 96.56 94 VAL B N 1
ATOM 1694 C CA . VAL B 1 94 ? -4.211 18.281 6.902 1 96.56 94 VAL B CA 1
ATOM 1695 C C . VAL B 1 94 ? -2.725 17.938 6.824 1 96.56 94 VAL B C 1
ATOM 1697 O O . VAL B 1 94 ? -2.1 18.109 5.773 1 96.56 94 VAL B O 1
ATOM 1700 N N . GLU B 1 95 ? -2.193 17.5 7.969 1 95.62 95 GLU B N 1
ATOM 1701 C CA . GLU B 1 95 ? -0.781 17.141 8.031 1 95.62 95 GLU B CA 1
ATOM 1702 C C . GLU B 1 95 ? -0.583 15.797 8.742 1 95.62 95 GLU B C 1
ATOM 1704 O O . GLU B 1 95 ? -1.437 15.375 9.531 1 95.62 95 GLU B O 1
ATOM 1709 N N . LEU B 1 96 ? 0.565 15.188 8.43 1 95 96 LEU B N 1
ATOM 1710 C CA . LEU B 1 96 ? 0.935 14 9.188 1 95 96 LEU B CA 1
ATOM 1711 C C . LEU B 1 96 ? 1.275 14.359 10.625 1 95 96 LEU B C 1
ATOM 1713 O O . LEU B 1 96 ? 1.883 15.398 10.891 1 95 96 LEU B O 1
ATOM 1717 N N . SER B 1 97 ? 0.851 13.531 11.539 1 94.81 97 SER B N 1
ATOM 1718 C CA . SER B 1 97 ? 1.344 13.672 12.906 1 94.81 97 SER B CA 1
ATOM 1719 C C . SER B 1 97 ? 2.824 13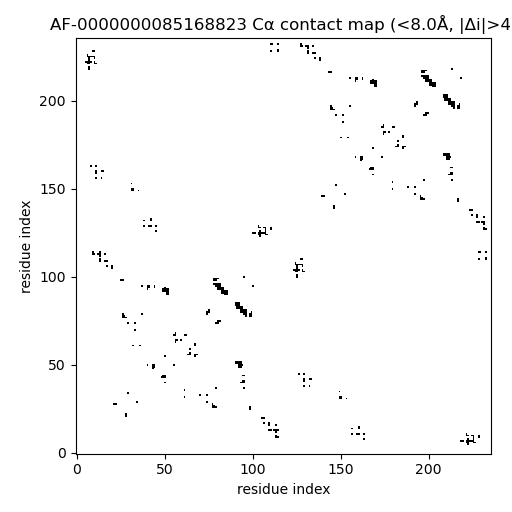.312 13 1 94.81 97 SER B C 1
ATOM 1721 O O . SER B 1 97 ? 3.389 12.742 12.062 1 94.81 97 SER B O 1
ATOM 1723 N N . GLN B 1 98 ? 3.428 13.711 14.125 1 93.12 98 GLN B N 1
ATOM 1724 C CA . GLN B 1 98 ? 4.82 13.336 14.352 1 93.12 98 GLN B CA 1
ATOM 1725 C C . GLN B 1 98 ? 4.988 11.82 14.352 1 93.12 98 GLN B C 1
ATOM 1727 O O . GLN B 1 98 ? 5.973 11.297 13.82 1 93.12 98 GLN B O 1
ATOM 1732 N N . ALA B 1 99 ? 4.043 11.086 14.945 1 93.44 99 ALA B N 1
ATOM 1733 C CA . ALA B 1 99 ? 4.082 9.625 14.977 1 93.44 99 ALA B CA 1
ATOM 1734 C C . ALA B 1 99 ? 3.992 9.047 13.562 1 93.44 99 ALA B C 1
ATOM 1736 O O . ALA B 1 99 ? 4.645 8.047 13.25 1 93.44 99 ALA B O 1
ATOM 1737 N N . ALA B 1 100 ? 3.209 9.656 12.727 1 93.81 100 ALA B N 1
ATOM 1738 C CA . ALA B 1 100 ? 3.094 9.227 11.336 1 93.81 100 ALA B CA 1
ATOM 1739 C C . ALA B 1 100 ? 4.41 9.414 10.594 1 93.81 100 ALA B C 1
ATOM 1741 O O . ALA B 1 100 ? 4.824 8.547 9.82 1 93.81 100 ALA B O 1
ATOM 1742 N N . TRP B 1 101 ? 5.055 10.547 10.859 1 92.81 101 TRP B N 1
ATOM 1743 C CA . TRP B 1 101 ? 6.352 10.789 10.227 1 92.81 101 TRP B CA 1
ATOM 1744 C C . TRP B 1 101 ? 7.371 9.75 10.68 1 92.81 101 TRP B C 1
ATOM 1746 O O . TRP B 1 101 ? 8.18 9.273 9.875 1 92.81 101 TRP B O 1
ATOM 1756 N N . LEU B 1 102 ? 7.324 9.422 11.898 1 92.19 102 LEU B N 1
ATOM 1757 C CA . LEU B 1 102 ? 8.227 8.398 12.414 1 92.19 102 LEU B CA 1
ATOM 1758 C C . LEU B 1 102 ? 7.961 7.051 11.758 1 92.19 102 LEU B C 1
ATOM 1760 O O . LEU B 1 102 ? 8.891 6.285 11.5 1 92.19 102 LEU B O 1
ATOM 1764 N N . HIS B 1 103 ? 6.695 6.812 11.555 1 93.19 103 HIS B N 1
ATOM 1765 C CA . HIS B 1 103 ? 6.324 5.602 10.828 1 93.19 103 HIS B CA 1
ATOM 1766 C C . HIS B 1 103 ? 6.953 5.578 9.438 1 93.19 103 HIS B C 1
ATOM 1768 O O . HIS B 1 103 ? 7.5 4.559 9.016 1 93.19 103 HIS B O 1
ATOM 1774 N N . PHE B 1 104 ? 6.949 6.645 8.734 1 93.94 104 PHE B N 1
ATOM 1775 C CA . PHE B 1 104 ? 7.539 6.719 7.402 1 93.94 104 PHE B CA 1
ATOM 1776 C C . PHE B 1 104 ? 9.055 6.594 7.473 1 93.94 104 PHE B C 1
ATOM 1778 O O . PHE B 1 104 ? 9.68 6.043 6.566 1 93.94 104 PHE B O 1
ATOM 1785 N N . ASP B 1 105 ? 9.609 7.109 8.57 1 93.94 105 ASP B N 1
ATOM 1786 C CA . ASP B 1 105 ? 11.039 6.906 8.789 1 93.94 105 ASP B CA 1
ATOM 1787 C C . ASP B 1 105 ? 11.375 5.422 8.898 1 93.94 105 ASP B C 1
ATOM 1789 O O . ASP B 1 105 ? 12.359 4.961 8.32 1 93.94 105 ASP B O 1
ATOM 1793 N N . LYS B 1 106 ? 10.57 4.746 9.617 1 93.94 106 LYS B N 1
ATOM 1794 C CA . LYS B 1 106 ? 10.781 3.309 9.781 1 93.94 106 LYS B CA 1
ATOM 1795 C C . LYS B 1 106 ? 10.617 2.572 8.453 1 93.94 106 LYS B C 1
ATOM 1797 O O . LYS B 1 106 ? 11.359 1.64 8.156 1 93.94 106 LYS B O 1
ATOM 1802 N N . LEU B 1 107 ? 9.648 2.994 7.648 1 94.44 107 LEU B N 1
ATOM 1803 C CA . LEU B 1 107 ? 9.453 2.395 6.336 1 94.44 107 LEU B CA 1
ATOM 1804 C C . LEU B 1 107 ? 10.664 2.635 5.441 1 94.44 107 LEU B C 1
ATOM 1806 O O . LEU B 1 107 ? 11.062 1.754 4.676 1 94.44 107 LEU B O 1
ATOM 1810 N N . SER B 1 108 ? 11.234 3.771 5.559 1 95.25 108 SER B N 1
ATOM 1811 C CA . SER B 1 108 ? 12.445 4.086 4.809 1 95.25 108 SER B CA 1
ATOM 1812 C C . SER B 1 108 ? 13.594 3.162 5.195 1 95.25 108 SER B C 1
ATOM 1814 O O . SER B 1 108 ? 14.344 2.705 4.332 1 95.25 108 SER B O 1
ATOM 1816 N N . LYS B 1 109 ? 13.695 2.947 6.465 1 94.44 109 LYS B N 1
ATOM 1817 C CA . LYS B 1 109 ? 14.727 2.029 6.934 1 94.44 109 LYS B CA 1
ATOM 1818 C C . LYS B 1 109 ? 14.508 0.626 6.371 1 94.44 109 LYS B C 1
ATOM 1820 O O . LYS B 1 109 ? 15.469 -0.042 5.969 1 94.44 109 LYS B O 1
ATOM 1825 N N . CYS B 1 110 ? 13.234 0.187 6.375 1 94.81 110 CYS B N 1
ATOM 1826 C CA . CYS B 1 110 ? 12.906 -1.109 5.793 1 94.81 110 CYS B CA 1
ATOM 1827 C C . CYS B 1 110 ? 13.281 -1.159 4.32 1 94.81 110 CYS B C 1
ATOM 1829 O O . CYS B 1 110 ? 13.773 -2.18 3.834 1 94.81 110 CYS B O 1
ATOM 1831 N N . LEU B 1 111 ? 12.984 -0.05 3.639 1 94.38 111 LEU B N 1
ATOM 1832 C CA . LEU B 1 111 ? 13.281 0.044 2.215 1 94.38 111 LEU B CA 1
ATOM 1833 C C . LEU B 1 111 ? 14.781 -0.101 1.964 1 94.38 111 LEU B C 1
ATOM 1835 O O . LEU B 1 111 ? 15.195 -0.881 1.104 1 94.38 111 LEU B O 1
ATOM 1839 N N . VAL B 1 112 ? 15.562 0.583 2.709 1 94.12 112 VAL B N 1
ATOM 1840 C CA . VAL B 1 112 ? 17.016 0.533 2.578 1 94.12 112 VAL B CA 1
ATOM 1841 C C . VAL B 1 112 ? 17.516 -0.873 2.906 1 94.12 112 VAL B C 1
ATOM 1843 O O . VAL B 1 112 ? 18.359 -1.423 2.189 1 94.12 112 VAL B O 1
ATOM 1846 N N . GLN B 1 113 ? 17 -1.476 3.904 1 94.25 113 GLN B N 1
ATOM 1847 C CA . GLN B 1 113 ? 17.406 -2.816 4.316 1 94.25 113 GLN B CA 1
ATOM 1848 C C . GLN B 1 113 ? 17.078 -3.844 3.234 1 94.25 113 GLN B C 1
ATOM 1850 O O . GLN B 1 113 ? 17.859 -4.77 2.996 1 94.25 113 GLN B O 1
ATOM 1855 N N . ALA B 1 114 ? 15.914 -3.646 2.594 1 94.25 114 ALA B N 1
ATOM 1856 C CA . ALA B 1 114 ? 15.477 -4.586 1.562 1 94.25 114 ALA B CA 1
ATOM 1857 C C . ALA B 1 114 ? 16.422 -4.559 0.364 1 94.25 114 ALA B C 1
ATOM 1859 O O . ALA B 1 114 ? 16.578 -5.566 -0.332 1 94.25 114 ALA B O 1
ATOM 1860 N N . THR B 1 115 ? 17.031 -3.424 0.087 1 92.12 115 THR B N 1
ATOM 1861 C CA . THR B 1 115 ? 17.922 -3.273 -1.058 1 92.12 115 THR B CA 1
ATOM 1862 C C . THR B 1 115 ? 19.312 -3.818 -0.736 1 92.12 115 THR B C 1
ATOM 1864 O O . THR B 1 115 ? 20.094 -4.082 -1.642 1 92.12 115 THR B O 1
ATOM 1867 N N . ARG B 1 116 ? 19.609 -3.992 0.482 1 85.25 116 ARG B N 1
ATOM 1868 C CA . ARG B 1 116 ? 20.922 -4.457 0.901 1 85.25 116 ARG B CA 1
ATOM 1869 C C . ARG B 1 116 ? 20.953 -5.977 1.012 1 85.25 116 ARG B C 1
ATOM 1871 O O . ARG B 1 116 ? 22.016 -6.594 0.843 1 85.25 116 ARG B O 1
ATOM 1878 N N . ASP B 1 117 ? 19.766 -6.551 1.498 1 71.19 117 ASP B N 1
ATOM 1879 C CA . ASP B 1 117 ? 19.734 -7.98 1.791 1 71.19 117 ASP B CA 1
ATOM 1880 C C . ASP B 1 117 ? 19.828 -8.805 0.511 1 71.19 117 ASP B C 1
ATOM 1882 O O . ASP B 1 117 ? 19.141 -8.531 -0.471 1 71.19 117 ASP B O 1
ATOM 1886 N N . LYS B 1 118 ? 21.141 -9.25 0.119 1 58.31 118 LYS B N 1
ATOM 1887 C CA . LYS B 1 118 ? 21.469 -10.164 -0.975 1 58.31 118 LYS B CA 1
ATOM 1888 C C . LYS B 1 118 ? 20.734 -11.492 -0.821 1 58.31 118 LYS B C 1
ATOM 1890 O O . LYS B 1 118 ? 20.484 -11.945 0.299 1 58.31 118 LYS B O 1
#

Solvent-accessible surface area (backbone atoms only — not comparable to full-atom values): 12954 Å² total; per-residue (Å²): 127,74,79,72,76,49,59,32,49,38,39,48,43,21,50,55,52,44,52,62,53,66,72,42,81,86,46,69,80,69,55,50,60,53,48,52,51,50,52,51,50,50,48,34,51,74,67,68,42,87,39,33,60,67,58,57,40,67,41,63,90,74,39,52,49,70,54,37,51,53,49,52,50,52,37,37,73,44,46,44,33,43,76,40,84,41,95,49,80,88,41,41,30,57,40,73,22,73,64,36,47,51,50,37,27,52,45,17,51,30,47,52,48,22,70,63,64,124,126,76,79,73,75,51,61,30,50,38,38,50,43,21,51,56,52,44,54,63,51,67,73,42,80,88,45,68,79,70,54,49,60,53,47,53,50,48,52,51,51,49,48,36,51,74,68,69,43,90,39,33,60,68,59,56,40,66,40,63,91,74,40,51,49,71,56,37,52,53,49,51,51,52,38,39,75,45,46,43,34,41,77,40,84,42,97,49,79,89,40,42,30,56,39,72,21,72,66,37,47,50,50,36,27,52,45,17,50,29,47,52,50,23,72,63,64,127

InterPro domains:
  IPR036388 Winged helix-like DNA-binding domain superfamily [G3DSA:1.10.10.10] (13-117)
  IPR036390 Winged helix DNA-binding domain superfamily [SSF46785] (25-113)

pLDDT: mean 88.46, std 12.53, range [28.36, 97.44]

Nearest PDB structures (foldseek):
  4l9n-assembly1_B  TM=6.799E-01  e=3.455E-04  Staphylococcus aureus
  2a61-assembly2_C  TM=7.019E-01  e=4.710E-04  Thermotoga maritima
  5e1w-assembly1_A  TM=5.924E-01  e=2.356E-03  Dehalococcoides mccartyi CBDB1
  2pg4-assembly1_A  TM=6.135E-01  e=3.417E-03  Aeropyrum pernix K1
  4gcv-assembly1_A  TM=5.478E-01  e=6.347E-03  Pseudomonas aeruginosa PAO1

Foldseek 3Di:
DPPPCPPVQLVVQLVVQLVVVQPDPLWPHADPLLVVLLVVQVVCVVVVHFAWLVNSCPPPVSHHSVVSVVSLVVCVVRQQWDWDADPPNVTTTIHGGPSNVVSVVSSVVSSVVSVVPD/DPPPCDPVQLVVQLVVQLVVVQPPPLWPHADPLLVVLLVVQVVCVVVVHWAWLVNSCPPPVSHHSVVSVVSLVVCVVRQQWDWDADPPNVTTTIHGGPSNVVSVVSSVVSSVVSVVPD